Protein AF-A0A8T5HQ25-F1 (afdb_monomer_lite)

Secondary structure (DSSP, 8-state):
---TTTHHHH-GGGS-EEEEE----SHHHHHHHHHHHTSTTEEEEE-SS--EEEEE----TTB-TTS-BTTTTT--GGGTS--STT-TTT-SS-S-SEEESSHHHHHHHHHHTT--HHHHHHHHHHHHHHHHHHHHHHHHHHHHHHHH--------------------------------------

Radius of gyration: 34.61 Å; chains: 1; bounding box: 87×70×68 Å

Foldseek 3Di:
DQDVCCQQQPLQVQQKDKDWDDDQDFLVSLVVVQVQQVDPQWKWFAFPVGTIMIMHRHGHPQQDPRSHGVPVVPDDVVVVPDDPCPDCVNDPDHRGPQMGNHPVSVVVVCVVVVNDSVVRVVVVVVVVVVVVVVVVVVVVVVVVVVVPPDDDDDDDDDDDDDDDDDDDDDDDDDDDDDDDDDDDDD

pLDDT: mean 77.78, std 21.65, range [29.34, 98.31]

Sequence (186 aa):
MKQENECLTCGKCCNYVTVALDEPSDYDDWNQLFWYLHHEKVFVYIDHDGDWFVEFKTKCEQTMSDGRCAVYSERPEVCRDHEADDCENNNCESPYLELFANVDELKEYMQKKEIDLEKLKEKSYAQAEQEKKNEETESEIDQEEKEFEVEPEEELDEEQGEEQDEYEDCEPTICIQGLREETSKV

Structure (mmCIF, N/CA/C/O backbone):
data_AF-A0A8T5HQ25-F1
#
_entry.id   AF-A0A8T5HQ25-F1
#
loop_
_atom_site.group_PDB
_atom_site.id
_atom_site.type_symbol
_atom_site.label_atom_id
_atom_site.label_alt_id
_atom_site.label_comp_id
_atom_site.label_asym_id
_atom_site.label_entity_id
_atom_site.label_seq_id
_atom_site.pdbx_PDB_ins_code
_atom_site.Cartn_x
_atom_site.Cartn_y
_atom_site.Cartn_z
_atom_site.occupancy
_atom_site.B_iso_or_equiv
_atom_site.auth_seq_id
_atom_site.auth_comp_id
_atom_site.auth_asym_id
_atom_site.auth_atom_id
_atom_site.pdbx_PDB_model_num
ATOM 1 N N . MET A 1 1 ? 6.774 22.506 -20.135 1.00 36.97 1 MET A N 1
ATOM 2 C CA . MET A 1 1 ? 6.436 21.874 -21.431 1.00 36.97 1 MET A CA 1
ATOM 3 C C . MET A 1 1 ? 6.330 20.391 -21.136 1.00 36.97 1 MET A C 1
ATOM 5 O O . MET A 1 1 ? 7.248 19.906 -20.492 1.00 36.97 1 MET A O 1
ATOM 9 N N . LYS A 1 2 ? 5.231 19.710 -21.489 1.00 44.56 2 LYS A N 1
ATOM 10 C CA . LYS A 1 2 ? 5.112 18.265 -21.223 1.00 44.56 2 LYS A CA 1
ATOM 11 C C . LYS A 1 2 ? 6.163 17.519 -22.041 1.00 44.56 2 LYS A C 1
ATOM 13 O O . LYS A 1 2 ? 6.324 17.807 -23.226 1.00 44.56 2 LYS A O 1
ATOM 18 N N . GLN A 1 3 ? 6.899 16.615 -21.406 1.00 50.88 3 GLN A N 1
ATOM 19 C CA . GLN A 1 3 ? 8.041 15.947 -22.018 1.00 50.88 3 GLN A CA 1
ATOM 20 C C . GLN A 1 3 ? 7.664 14.494 -22.331 1.00 50.88 3 GLN A C 1
ATOM 22 O O . GLN A 1 3 ? 8.014 13.565 -21.613 1.00 50.88 3 GLN A O 1
ATOM 27 N N . GLU A 1 4 ? 6.929 14.320 -23.435 1.00 50.16 4 GLU A N 1
ATOM 28 C CA . GLU A 1 4 ? 6.213 13.096 -23.868 1.00 50.16 4 GLU A CA 1
ATOM 29 C C . GLU A 1 4 ? 7.075 11.821 -24.041 1.00 50.16 4 GLU A C 1
ATOM 31 O O . GLU A 1 4 ? 6.579 10.792 -24.485 1.00 50.16 4 GLU A O 1
ATOM 36 N N . ASN A 1 5 ? 8.372 11.867 -23.721 1.00 54.41 5 ASN A N 1
ATOM 37 C CA . ASN A 1 5 ? 9.336 10.792 -23.959 1.00 54.41 5 ASN A CA 1
ATOM 38 C C . ASN A 1 5 ? 10.156 10.385 -22.713 1.00 54.41 5 ASN A C 1
ATOM 40 O O . ASN A 1 5 ? 10.989 9.487 -22.817 1.00 54.41 5 ASN A O 1
ATOM 44 N N . GLU A 1 6 ? 9.954 10.998 -21.538 1.00 62.44 6 GLU A N 1
ATOM 45 C CA . GLU A 1 6 ? 10.786 10.715 -20.346 1.00 62.44 6 GLU A CA 1
ATOM 46 C C . GLU A 1 6 ? 10.553 9.329 -19.730 1.00 62.44 6 GLU A C 1
ATOM 48 O O . GLU A 1 6 ? 11.477 8.739 -19.161 1.00 62.44 6 GLU A O 1
ATOM 53 N N . CYS A 1 7 ? 9.358 8.753 -19.899 1.00 71.38 7 CYS A N 1
ATOM 54 C CA . CYS A 1 7 ? 9.028 7.410 -19.412 1.00 71.38 7 CYS A CA 1
ATOM 55 C C . CYS A 1 7 ? 9.987 6.335 -19.959 1.00 71.38 7 CYS A C 1
ATOM 57 O O . CYS A 1 7 ? 10.298 5.380 -19.251 1.00 71.38 7 CYS A O 1
ATOM 59 N N . LEU A 1 8 ? 10.517 6.524 -21.177 1.00 68.50 8 LEU A N 1
ATOM 60 C CA . LEU A 1 8 ? 11.467 5.610 -21.827 1.00 68.50 8 LEU A CA 1
ATOM 61 C C . LEU A 1 8 ? 12.866 5.596 -21.187 1.00 68.50 8 LEU A C 1
ATOM 63 O O . LEU A 1 8 ? 13.675 4.752 -21.552 1.00 68.50 8 LEU A O 1
ATOM 67 N N . THR A 1 9 ? 13.164 6.516 -20.270 1.00 71.38 9 THR A N 1
ATOM 68 C CA . THR A 1 9 ? 14.450 6.586 -19.548 1.00 71.38 9 THR A CA 1
ATOM 69 C C . THR A 1 9 ? 14.291 6.631 -18.028 1.00 71.38 9 THR A C 1
ATOM 71 O O . THR A 1 9 ? 15.280 6.558 -17.304 1.00 71.38 9 THR A O 1
ATOM 74 N N . CYS A 1 10 ? 13.058 6.776 -17.535 1.00 82.50 10 CYS A N 1
ATOM 75 C CA . CYS A 1 10 ? 12.746 6.910 -16.115 1.00 82.50 10 CYS A CA 1
ATOM 76 C C . CYS A 1 10 ? 12.627 5.544 -15.42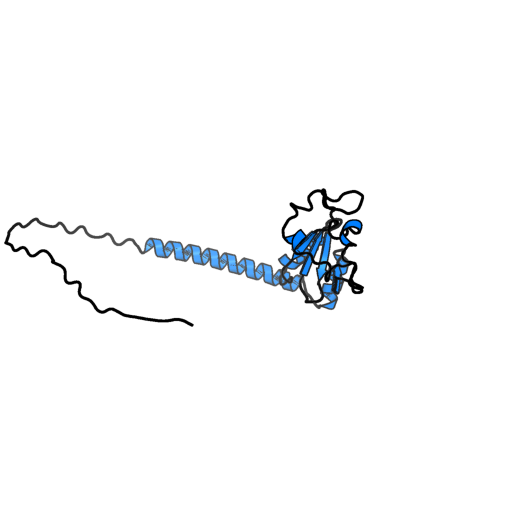0 1.00 82.50 10 CYS A C 1
ATOM 78 O O . CYS A 1 10 ? 13.310 5.290 -14.430 1.00 82.50 10 CYS A O 1
ATOM 80 N N . GLY A 1 11 ? 11.751 4.665 -15.921 1.00 83.06 11 GLY A N 1
ATOM 81 C CA . GLY A 1 11 ? 11.522 3.322 -15.375 1.00 83.06 11 GLY A CA 1
ATOM 82 C C . GLY A 1 11 ? 11.022 3.241 -13.921 1.00 83.06 11 GLY A C 1
ATOM 83 O O . GLY A 1 11 ? 10.870 2.130 -13.421 1.00 83.06 11 GLY A O 1
ATOM 84 N N . LYS A 1 12 ? 10.771 4.362 -13.221 1.00 85.25 12 LYS A N 1
ATOM 85 C CA . LYS A 1 12 ? 10.437 4.389 -11.780 1.00 85.25 12 LYS A CA 1
ATOM 86 C C . LYS A 1 12 ? 9.227 3.528 -11.415 1.00 85.25 12 LYS A C 1
ATOM 88 O O . LYS A 1 12 ? 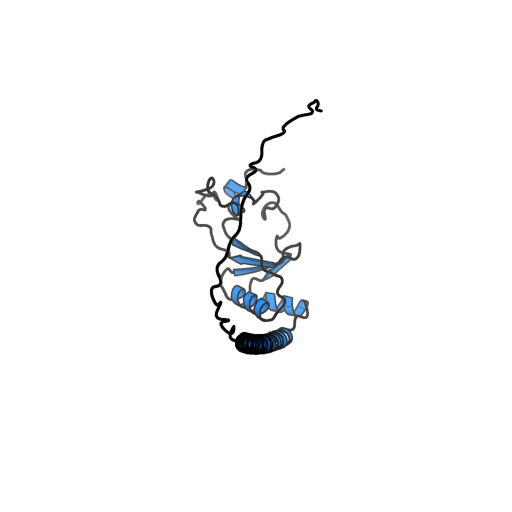9.379 2.647 -10.572 1.00 85.25 12 LYS A O 1
ATOM 93 N N . CYS A 1 13 ? 8.111 3.686 -12.130 1.00 86.94 13 CYS A N 1
ATOM 94 C CA . CYS A 1 13 ? 6.877 2.903 -11.969 1.00 86.94 13 CYS A CA 1
ATOM 95 C C . CYS A 1 13 ? 7.049 1.382 -12.168 1.00 86.94 13 CYS A C 1
ATOM 97 O O . CYS A 1 13 ? 6.155 0.611 -11.851 1.00 86.94 13 CYS A O 1
ATOM 99 N N . CYS A 1 14 ? 8.203 0.918 -12.662 1.00 90.19 14 CYS A N 1
ATOM 100 C CA . CYS A 1 14 ? 8.554 -0.502 -12.741 1.00 90.19 14 CYS A CA 1
ATOM 101 C C . CYS A 1 14 ? 9.356 -1.007 -11.515 1.00 90.19 14 CYS A C 1
ATOM 103 O O . CYS A 1 14 ? 9.920 -2.101 -11.571 1.00 90.19 14 CYS A O 1
ATOM 105 N N . ASN A 1 15 ? 9.462 -0.226 -10.429 1.00 91.62 15 ASN A N 1
ATOM 106 C CA . ASN A 1 15 ? 10.199 -0.579 -9.199 1.00 91.62 15 ASN A CA 1
ATOM 107 C C . ASN A 1 15 ? 9.312 -0.736 -7.953 1.00 91.62 15 ASN A C 1
ATOM 109 O O . ASN A 1 15 ? 9.835 -0.853 -6.840 1.00 91.62 15 ASN A O 1
ATOM 113 N N . TYR A 1 16 ? 7.995 -0.745 -8.134 1.00 93.75 16 TYR A N 1
ATOM 114 C CA . TYR A 1 16 ? 7.034 -1.090 -7.099 1.00 93.75 16 TYR A CA 1
ATOM 115 C C . TYR A 1 16 ? 5.773 -1.706 -7.708 1.00 93.75 16 TYR A C 1
ATOM 117 O O . TYR A 1 16 ? 5.554 -1.633 -8.916 1.00 93.75 16 TYR A O 1
ATOM 125 N N . VAL A 1 17 ? 4.949 -2.306 -6.854 1.00 95.25 17 VAL A N 1
ATOM 126 C CA . VAL A 1 17 ? 3.529 -2.556 -7.121 1.00 95.25 17 VAL A CA 1
ATOM 127 C C . VAL A 1 17 ? 2.728 -2.008 -5.946 1.00 95.25 17 VAL A C 1
ATOM 129 O O . VAL A 1 17 ? 3.175 -2.119 -4.804 1.00 95.25 17 VAL A O 1
ATOM 132 N N . THR A 1 18 ? 1.576 -1.406 -6.226 1.00 94.81 18 THR A N 1
ATOM 133 C CA . THR A 1 18 ? 0.632 -0.919 -5.212 1.00 94.81 18 THR A CA 1
ATOM 134 C C . THR A 1 18 ? -0.679 -1.689 -5.329 1.00 94.81 18 THR A C 1
ATOM 136 O O . THR A 1 18 ? -1.053 -2.111 -6.427 1.00 94.81 18 THR A O 1
ATOM 139 N N . VAL A 1 19 ? -1.345 -1.919 -4.202 1.00 95.88 19 VAL A N 1
ATOM 140 C CA . VAL A 1 19 ? -2.649 -2.585 -4.117 1.00 95.88 19 VAL A CA 1
ATOM 141 C C . VAL A 1 19 ? -3.532 -1.744 -3.206 1.00 95.88 19 VAL A C 1
ATOM 143 O O . VAL A 1 19 ? -3.117 -1.423 -2.093 1.00 95.88 19 VAL A O 1
ATOM 146 N N . ALA A 1 20 ? -4.722 -1.384 -3.688 1.00 96.69 20 ALA A N 1
ATOM 147 C CA . ALA A 1 20 ? -5.722 -0.688 -2.887 1.00 96.69 20 ALA A CA 1
ATOM 148 C C . ALA A 1 20 ? -6.180 -1.568 -1.715 1.00 96.69 20 ALA A C 1
ATOM 150 O O . ALA A 1 20 ? -6.324 -2.785 -1.860 1.00 96.69 20 ALA A O 1
ATOM 151 N N . LEU A 1 21 ? -6.396 -0.934 -0.571 1.00 97.38 21 LEU A N 1
ATOM 152 C CA . LEU A 1 21 ? -6.947 -1.510 0.645 1.00 97.38 21 LEU A CA 1
ATOM 153 C C . LEU A 1 21 ? -8.210 -0.734 1.023 1.00 97.38 21 LEU A C 1
ATOM 155 O O . LEU A 1 21 ? -8.302 0.466 0.770 1.00 97.38 21 LEU A O 1
ATOM 159 N N . ASP A 1 22 ? -9.150 -1.407 1.676 1.00 96.38 22 ASP A N 1
ATOM 160 C CA . ASP A 1 22 ? -10.253 -0.730 2.354 1.00 96.38 22 ASP A CA 1
ATOM 161 C C . ASP A 1 22 ? -9.727 0.073 3.567 1.00 96.38 22 ASP A C 1
ATOM 163 O O . ASP A 1 22 ? -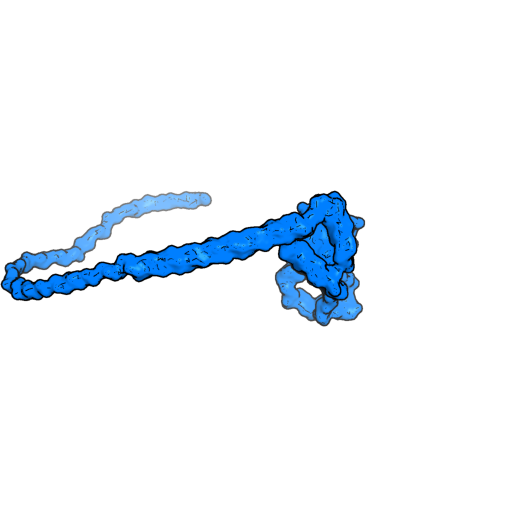8.674 -0.245 4.135 1.00 96.38 22 ASP A O 1
ATOM 167 N N . GLU A 1 23 ? -10.437 1.134 3.975 1.00 96.56 23 GLU A N 1
ATOM 168 C CA . GLU A 1 23 ? -10.070 1.903 5.174 1.00 96.56 23 GLU A CA 1
ATOM 169 C C . GLU A 1 23 ? -10.188 1.010 6.430 1.00 96.56 23 GLU A C 1
ATOM 171 O O . GLU A 1 23 ? -11.269 0.474 6.689 1.00 96.56 23 GLU A O 1
ATOM 176 N N . PRO A 1 24 ? -9.122 0.866 7.245 1.00 96.31 24 PRO A N 1
ATOM 177 C CA . PRO A 1 24 ? -9.091 -0.076 8.360 1.00 96.31 24 PRO A CA 1
ATOM 178 C C . PRO A 1 24 ? -10.080 0.305 9.470 1.00 96.31 24 PRO A C 1
ATOM 180 O O . PRO A 1 24 ? -9.905 1.286 10.205 1.00 96.31 24 PRO A O 1
ATOM 183 N N . SER A 1 25 ? -11.113 -0.517 9.623 1.00 93.94 25 SER A N 1
ATOM 184 C CA . SER A 1 25 ? -12.300 -0.247 10.430 1.00 93.94 25 SER A CA 1
ATOM 185 C C . SER A 1 25 ? -12.357 -1.068 11.723 1.00 93.94 25 SER A C 1
ATOM 187 O O . SER A 1 25 ? -12.831 -0.565 12.752 1.00 93.94 25 SER A O 1
ATOM 189 N N . ASP A 1 26 ? -11.835 -2.297 11.702 1.00 94.56 26 ASP A N 1
ATOM 190 C CA . ASP A 1 26 ? -11.879 -3.244 12.815 1.00 94.56 26 ASP A CA 1
ATOM 191 C C . ASP A 1 26 ? -10.494 -3.744 13.264 1.00 94.56 26 ASP A C 1
ATOM 193 O O . ASP A 1 26 ? -9.448 -3.323 12.777 1.00 94.56 26 ASP A O 1
ATOM 197 N N . TYR A 1 27 ? -10.467 -4.603 14.286 1.00 95.50 27 TYR A N 1
ATOM 198 C CA . TYR A 1 27 ? -9.212 -5.106 14.843 1.00 95.50 27 TYR A CA 1
ATOM 199 C C . TYR A 1 27 ? -8.361 -5.868 13.825 1.00 95.50 27 TYR A C 1
ATOM 201 O O . TYR A 1 27 ? -7.138 -5.717 13.837 1.00 95.50 27 TYR A O 1
ATOM 209 N N . ASP A 1 28 ? -8.973 -6.688 12.981 1.00 94.88 28 ASP A N 1
ATOM 210 C CA . ASP A 1 28 ? -8.257 -7.572 12.074 1.00 94.88 28 ASP A CA 1
ATOM 211 C C . ASP A 1 28 ? -7.680 -6.775 10.894 1.00 94.88 28 ASP A C 1
ATOM 213 O O . ASP A 1 28 ? -6.512 -6.991 10.558 1.00 94.88 28 ASP A O 1
ATOM 217 N N . ASP A 1 29 ? -8.387 -5.741 10.413 1.00 96.06 29 ASP A N 1
ATOM 218 C CA . ASP A 1 29 ? -7.854 -4.747 9.464 1.00 96.06 29 ASP A CA 1
ATOM 219 C C . ASP A 1 29 ? -6.539 -4.122 9.978 1.00 96.06 29 ASP A C 1
ATOM 221 O O . ASP A 1 29 ? -5.493 -4.150 9.318 1.00 96.06 29 ASP A O 1
ATOM 225 N N . TRP A 1 30 ? -6.548 -3.590 11.210 1.00 97.12 30 TRP A N 1
ATOM 226 C CA . TRP A 1 30 ? -5.360 -2.968 11.811 1.00 97.12 30 TRP A CA 1
ATOM 227 C C . TRP A 1 30 ? -4.219 -3.976 12.030 1.00 97.12 30 TRP A C 1
ATOM 229 O O . TRP A 1 30 ? -3.046 -3.622 11.870 1.00 97.12 30 TRP A O 1
ATOM 239 N N . ASN A 1 31 ? -4.524 -5.242 12.339 1.00 96.44 31 ASN A N 1
ATOM 240 C CA . ASN A 1 31 ? -3.502 -6.291 12.428 1.00 96.44 31 ASN A CA 1
ATOM 241 C C . ASN A 1 31 ? -2.935 -6.687 11.063 1.00 96.44 31 ASN A C 1
ATOM 243 O O . ASN A 1 31 ? -1.740 -6.980 10.979 1.00 96.44 31 ASN A O 1
ATOM 247 N N . GLN A 1 32 ? -3.734 -6.647 9.996 1.00 97.12 32 GLN A N 1
ATOM 248 C CA . GLN A 1 32 ? -3.255 -6.867 8.635 1.00 97.12 32 GLN A CA 1
ATOM 249 C C . GLN A 1 32 ? -2.241 -5.785 8.232 1.00 97.12 32 GLN A C 1
ATOM 251 O O . GLN A 1 32 ? -1.179 -6.112 7.695 1.00 97.12 32 GLN A O 1
ATOM 256 N N . LEU A 1 33 ? -2.489 -4.516 8.584 1.00 98.00 33 LEU A N 1
ATOM 257 C CA . LEU A 1 33 ? -1.521 -3.431 8.375 1.00 98.00 33 LEU A CA 1
ATOM 258 C C . LEU A 1 33 ? -0.222 -3.632 9.172 1.00 98.00 33 LEU A C 1
ATOM 260 O O . LEU A 1 33 ? 0.869 -3.462 8.620 1.00 98.00 33 LEU A O 1
ATOM 264 N N . PHE A 1 34 ? -0.300 -4.050 10.442 1.00 98.06 34 PHE A N 1
ATOM 265 C CA . PHE A 1 34 ? 0.904 -4.397 11.211 1.00 98.06 34 PHE A CA 1
ATOM 266 C C . PHE A 1 34 ? 1.668 -5.569 10.586 1.00 98.06 34 PHE A C 1
ATOM 268 O O . PHE A 1 34 ? 2.897 -5.536 10.522 1.00 98.06 34 PHE A O 1
ATOM 275 N N . TRP A 1 35 ? 0.959 -6.590 10.096 1.00 98.00 35 TRP A N 1
ATOM 276 C CA . TRP A 1 35 ? 1.564 -7.728 9.412 1.00 98.00 35 TRP A CA 1
ATOM 277 C C . TRP A 1 35 ? 2.294 -7.298 8.134 1.00 98.00 35 TRP A C 1
ATOM 279 O O . TRP A 1 35 ? 3.448 -7.690 7.954 1.00 98.00 35 TRP A O 1
ATOM 289 N N . TYR A 1 36 ? 1.703 -6.436 7.298 1.00 98.19 36 TYR A N 1
ATOM 290 C CA . TYR A 1 36 ? 2.392 -5.861 6.136 1.00 98.19 36 TYR A CA 1
ATOM 291 C C . TYR A 1 36 ? 3.678 -5.129 6.545 1.00 98.19 36 TYR A C 1
ATOM 293 O O . TYR A 1 36 ? 4.758 -5.476 6.065 1.00 98.19 36 TYR A O 1
ATOM 301 N N . LEU A 1 37 ? 3.591 -4.193 7.495 1.00 98.19 37 LEU A N 1
ATOM 302 C CA . LEU A 1 37 ? 4.710 -3.348 7.943 1.00 98.19 37 LEU A CA 1
ATOM 303 C C . LEU A 1 37 ? 5.799 -4.083 8.751 1.00 98.19 37 LEU A C 1
ATOM 305 O O . LEU A 1 37 ? 6.820 -3.487 9.098 1.00 98.19 37 LEU A O 1
ATOM 309 N N . HIS A 1 38 ? 5.617 -5.372 9.049 1.00 98.06 38 HIS A N 1
ATOM 310 C CA . HIS A 1 38 ? 6.675 -6.239 9.575 1.00 98.06 38 HIS A CA 1
ATOM 311 C C . HIS A 1 38 ? 7.602 -6.820 8.490 1.00 98.06 38 HIS A C 1
ATOM 313 O O . HIS A 1 38 ? 8.627 -7.415 8.832 1.00 98.06 38 HIS A O 1
ATOM 319 N N . HIS A 1 39 ? 7.283 -6.652 7.203 1.00 98.00 39 HIS A N 1
ATOM 320 C CA . HIS A 1 39 ? 8.080 -7.166 6.089 1.00 98.00 39 HIS A CA 1
ATOM 321 C C . HIS A 1 39 ? 8.992 -6.089 5.485 1.00 98.00 39 HIS A C 1
ATOM 323 O O . HIS A 1 39 ? 8.612 -4.931 5.323 1.00 98.00 39 HIS A O 1
ATOM 329 N N . GLU A 1 40 ? 10.211 -6.475 5.096 1.00 96.44 40 GLU A N 1
ATOM 330 C CA . GLU A 1 40 ? 11.119 -5.561 4.400 1.00 96.44 40 GLU A CA 1
ATOM 331 C C . GLU A 1 40 ? 10.523 -5.091 3.064 1.00 96.44 40 GLU A C 1
ATOM 333 O O . GLU A 1 40 ? 10.021 -5.898 2.282 1.00 96.44 40 GLU A O 1
ATOM 338 N N . LYS A 1 41 ? 10.681 -3.793 2.764 1.00 96.88 41 LYS A N 1
ATOM 339 C CA . LYS A 1 41 ? 10.242 -3.147 1.510 1.00 96.88 41 LYS A CA 1
ATOM 340 C C . LYS A 1 41 ? 8.725 -3.142 1.276 1.00 96.88 41 LYS A C 1
ATOM 342 O O . LYS A 1 41 ? 8.301 -2.924 0.138 1.00 96.88 41 LYS A O 1
ATOM 347 N N . VAL A 1 42 ? 7.943 -3.344 2.331 1.00 98.19 42 VAL A N 1
ATOM 348 C CA . VAL A 1 42 ? 6.496 -3.134 2.335 1.00 98.19 42 VAL A CA 1
ATOM 349 C C . VAL A 1 42 ? 6.200 -1.831 3.069 1.00 98.19 42 VAL A C 1
ATOM 351 O O . VAL A 1 42 ? 6.736 -1.586 4.147 1.00 98.19 42 VAL A O 1
ATOM 354 N N . PHE A 1 43 ? 5.374 -0.993 2.458 1.00 98.06 43 PHE A N 1
ATOM 355 C CA . PHE A 1 43 ? 4.955 0.308 2.965 1.00 98.06 43 PHE A CA 1
ATOM 356 C C . PHE A 1 43 ? 3.431 0.370 2.899 1.00 98.06 43 PHE A C 1
ATOM 358 O O . PHE A 1 43 ? 2.826 -0.262 2.035 1.00 98.06 43 PHE A O 1
ATOM 365 N N . VAL A 1 44 ? 2.805 1.135 3.784 1.00 98.31 44 VAL A N 1
ATOM 366 C CA . VAL A 1 44 ? 1.371 1.451 3.704 1.00 98.31 44 VAL A CA 1
ATOM 367 C C . VAL A 1 44 ? 1.258 2.958 3.543 1.00 98.31 44 VAL A C 1
ATOM 369 O O . VAL A 1 44 ? 1.996 3.690 4.201 1.00 98.31 44 VAL A O 1
ATOM 372 N N . TYR A 1 45 ? 0.384 3.440 2.668 1.00 97.88 45 TYR A N 1
ATOM 373 C CA . TYR A 1 45 ? 0.179 4.872 2.473 1.00 97.88 45 TYR A CA 1
ATOM 374 C C . TYR A 1 45 ? -1.296 5.222 2.317 1.00 97.88 45 TYR A C 1
ATOM 376 O O . TYR A 1 45 ? -2.124 4.368 2.004 1.00 97.88 45 TYR A O 1
ATOM 384 N N . ILE A 1 46 ? -1.584 6.500 2.545 1.00 97.69 46 ILE A N 1
ATOM 385 C CA . ILE A 1 46 ? -2.860 7.144 2.244 1.00 97.69 46 ILE A CA 1
ATOM 386 C C . ILE A 1 46 ? -2.574 8.187 1.165 1.00 97.69 46 ILE A C 1
ATOM 388 O O . ILE A 1 46 ? -1.586 8.925 1.279 1.00 97.69 46 ILE A O 1
ATOM 392 N N . ASP A 1 47 ? -3.382 8.230 0.111 1.00 94.75 47 ASP A N 1
ATOM 393 C CA . ASP A 1 47 ? -3.263 9.247 -0.937 1.00 94.75 47 ASP A CA 1
ATOM 394 C C . ASP A 1 47 ? -3.984 10.562 -0.570 1.00 94.75 47 ASP A C 1
ATOM 396 O O . ASP A 1 47 ? -4.372 10.784 0.580 1.00 94.75 47 ASP A O 1
ATOM 400 N N . HIS A 1 48 ? -4.107 11.483 -1.530 1.00 92.94 48 HIS A N 1
ATOM 401 C CA . HIS A 1 48 ? -4.740 12.791 -1.308 1.00 92.94 48 HIS A CA 1
ATOM 402 C C . HIS A 1 48 ? -6.272 12.765 -1.311 1.00 92.94 48 HIS A C 1
ATOM 404 O O . HIS A 1 48 ? -6.873 13.698 -0.774 1.00 92.94 48 HIS A O 1
ATOM 410 N N . ASP A 1 49 ? -6.893 11.729 -1.875 1.00 93.94 49 ASP A N 1
ATOM 411 C CA . ASP A 1 49 ? -8.346 11.535 -1.848 1.00 93.94 49 ASP A CA 1
ATOM 412 C C . ASP A 1 49 ? -8.793 10.792 -0.571 1.00 93.94 49 ASP A C 1
ATOM 414 O O . ASP A 1 49 ? -9.937 10.934 -0.131 1.00 93.94 49 ASP A O 1
ATOM 418 N N . GLY A 1 50 ? -7.853 10.117 0.103 1.00 95.25 50 GLY A N 1
ATOM 419 C CA . GLY A 1 50 ? 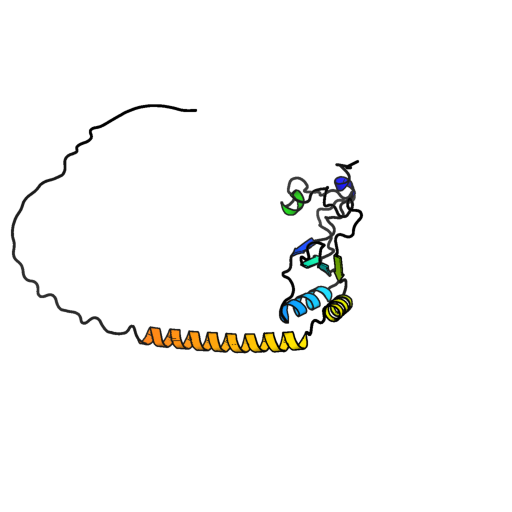-8.037 9.430 1.382 1.00 95.25 50 GLY A CA 1
ATOM 420 C C . GLY A 1 50 ? -8.016 7.906 1.272 1.00 95.25 50 GLY A C 1
ATOM 421 O O . GLY A 1 50 ? -8.222 7.232 2.284 1.00 95.25 50 GLY A O 1
ATOM 422 N N . ASP A 1 51 ? -7.749 7.375 0.079 1.00 96.69 51 ASP A N 1
ATOM 423 C CA . ASP A 1 51 ? -7.738 5.944 -0.193 1.00 96.69 51 ASP A CA 1
ATOM 424 C C . ASP A 1 51 ? -6.454 5.296 0.348 1.00 96.69 51 ASP A C 1
ATOM 426 O O . ASP A 1 51 ? -5.362 5.882 0.342 1.00 96.69 51 ASP A O 1
ATOM 430 N N . TRP A 1 52 ? -6.594 4.069 0.855 1.00 97.94 52 TRP A N 1
ATOM 431 C CA . TRP A 1 52 ? -5.512 3.316 1.486 1.00 97.94 52 TRP A CA 1
ATOM 432 C C . TRP A 1 52 ? -4.855 2.356 0.502 1.00 97.94 52 TRP A C 1
ATOM 434 O O . TRP A 1 52 ? -5.509 1.715 -0.319 1.00 97.94 52 TRP A O 1
ATOM 444 N N . PHE A 1 53 ? -3.540 2.202 0.624 1.00 97.94 53 PHE A N 1
ATOM 445 C CA . PHE A 1 53 ? -2.761 1.336 -0.251 1.00 97.94 53 PHE A CA 1
ATOM 446 C C . PHE A 1 53 ? -1.634 0.632 0.498 1.00 97.94 53 PHE A C 1
ATOM 448 O O . PHE A 1 53 ? -1.006 1.200 1.394 1.00 97.94 53 PHE A O 1
ATOM 455 N N . VAL A 1 54 ? -1.312 -0.587 0.062 1.00 98.12 54 VAL A N 1
ATOM 456 C CA . VAL A 1 54 ? -0.054 -1.265 0.396 1.00 98.12 54 VAL A CA 1
ATOM 457 C C . VAL A 1 54 ? 0.868 -1.286 -0.817 1.00 98.12 54 VAL A C 1
ATOM 459 O O . VAL A 1 54 ? 0.508 -1.737 -1.905 1.00 98.12 54 VAL A O 1
ATOM 462 N N . GLU A 1 55 ? 2.091 -0.813 -0.612 1.00 97.38 55 GLU A N 1
ATOM 463 C CA . GLU A 1 55 ? 3.124 -0.721 -1.627 1.00 97.38 55 GLU A CA 1
ATOM 464 C C . GLU A 1 55 ? 4.265 -1.704 -1.350 1.00 97.38 55 GLU A C 1
ATOM 466 O O . GLU A 1 55 ? 4.875 -1.713 -0.281 1.00 97.38 55 GLU A O 1
ATOM 471 N N . PHE A 1 56 ? 4.616 -2.492 -2.361 1.00 97.56 56 PHE A N 1
ATOM 472 C CA . PHE A 1 56 ? 5.748 -3.407 -2.333 1.00 97.56 56 PHE A CA 1
ATOM 473 C C . PHE A 1 56 ? 6.845 -2.857 -3.250 1.00 97.56 56 PHE A C 1
ATOM 475 O O . PHE A 1 56 ? 6.708 -2.903 -4.476 1.00 97.56 56 PHE A O 1
ATOM 482 N N . LYS A 1 57 ? 7.964 -2.365 -2.697 1.00 96.19 57 LYS A N 1
ATOM 483 C CA . LYS A 1 57 ? 9.115 -1.881 -3.491 1.00 96.19 57 LYS A CA 1
ATOM 484 C C . LYS A 1 57 ? 9.897 -3.056 -4.096 1.00 96.19 57 LYS A C 1
ATOM 486 O O . LYS A 1 57 ? 10.956 -3.461 -3.601 1.00 96.19 57 LYS A O 1
ATOM 491 N N . THR A 1 58 ? 9.363 -3.610 -5.182 1.00 95.62 58 THR A N 1
ATOM 492 C CA . THR A 1 58 ? 9.935 -4.719 -5.953 1.00 95.62 58 THR A CA 1
ATOM 493 C C . THR A 1 58 ? 10.154 -4.341 -7.418 1.00 95.62 58 THR A C 1
ATOM 495 O O . THR A 1 58 ? 9.324 -3.685 -8.043 1.00 95.62 58 THR A O 1
ATOM 498 N N . LYS A 1 59 ? 11.292 -4.750 -7.989 1.00 94.50 59 LYS A N 1
ATOM 499 C CA . LYS A 1 59 ? 11.648 -4.427 -9.376 1.00 94.50 59 LYS A CA 1
ATOM 500 C C . LYS A 1 59 ? 11.002 -5.413 -10.349 1.00 94.50 59 LYS A C 1
ATOM 502 O O . LYS A 1 59 ? 11.264 -6.609 -10.274 1.00 94.50 59 LYS A O 1
ATOM 507 N N . CYS A 1 60 ? 10.267 -4.896 -11.331 1.00 94.75 60 CYS A N 1
ATOM 508 C CA . CYS A 1 60 ? 9.746 -5.676 -12.446 1.00 94.75 60 CYS A CA 1
ATOM 509 C C . CYS A 1 60 ? 10.891 -6.292 -13.270 1.00 94.75 60 CYS A C 1
ATOM 511 O O . CYS A 1 60 ? 11.774 -5.585 -13.771 1.00 94.75 60 CYS A O 1
ATOM 513 N N . GLU A 1 61 ? 10.843 -7.613 -13.456 1.00 95.06 61 GLU A N 1
ATOM 514 C CA . GLU A 1 61 ? 11.855 -8.403 -14.173 1.00 95.06 61 GLU A CA 1
ATOM 515 C C . GLU A 1 61 ? 12.044 -7.970 -15.636 1.00 95.06 61 GLU A C 1
ATOM 517 O O . GLU A 1 61 ? 13.134 -8.097 -16.189 1.00 95.06 61 GLU A O 1
ATOM 522 N N . GLN A 1 62 ? 11.006 -7.389 -16.245 1.00 94.31 62 GLN A N 1
ATOM 523 C CA . GLN A 1 62 ? 11.010 -6.917 -17.633 1.00 94.31 62 GLN A CA 1
ATOM 524 C C . GLN A 1 62 ? 11.691 -5.546 -17.816 1.00 94.31 62 GLN A C 1
ATOM 526 O O . GLN A 1 62 ? 11.743 -5.025 -18.931 1.00 94.31 62 GLN A O 1
ATOM 531 N N . THR A 1 63 ? 12.214 -4.939 -16.746 1.00 91.94 63 THR A N 1
ATOM 532 C CA . THR A 1 63 ? 12.858 -3.616 -16.796 1.00 91.94 63 THR A CA 1
ATOM 533 C C . THR A 1 63 ? 14.311 -3.719 -17.264 1.00 91.94 63 THR A C 1
ATOM 535 O O . THR A 1 63 ? 15.196 -4.156 -16.515 1.00 91.94 63 THR A O 1
ATOM 538 N N . MET A 1 64 ? 14.571 -3.251 -18.486 1.00 89.88 64 MET A N 1
ATOM 539 C CA . MET A 1 64 ? 15.903 -3.195 -19.092 1.00 89.88 64 MET A CA 1
ATOM 540 C C . MET A 1 64 ? 16.827 -2.196 -18.373 1.00 89.88 64 MET A C 1
ATOM 542 O O . MET A 1 64 ? 16.395 -1.351 -17.589 1.00 89.88 64 MET A O 1
ATOM 546 N N . SER A 1 65 ? 18.134 -2.287 -18.634 1.00 87.56 65 SER A N 1
ATOM 547 C CA . SER A 1 65 ? 19.159 -1.451 -17.983 1.00 87.56 65 SER A CA 1
ATOM 548 C C . SER A 1 65 ? 19.068 0.045 -18.309 1.00 87.56 65 SER A C 1
ATOM 550 O O . SER A 1 65 ? 19.728 0.843 -17.654 1.00 87.56 65 SER A O 1
ATOM 552 N N . ASP A 1 66 ? 18.292 0.416 -19.326 1.00 85.19 66 ASP A N 1
ATOM 553 C CA . ASP A 1 66 ? 18.027 1.792 -19.754 1.00 85.19 66 ASP A CA 1
ATOM 554 C C . ASP A 1 66 ? 16.653 2.321 -19.291 1.00 85.19 66 ASP A C 1
ATOM 556 O O . ASP A 1 66 ? 16.247 3.404 -19.700 1.00 85.19 66 ASP A O 1
ATOM 560 N N . GLY A 1 67 ? 15.942 1.572 -18.438 1.00 83.25 67 GLY A N 1
ATOM 561 C CA . GLY A 1 67 ? 14.637 1.954 -17.888 1.00 83.25 67 GLY A CA 1
ATOM 562 C C . GLY A 1 67 ? 13.432 1.582 -18.758 1.00 83.25 67 GLY A C 1
ATOM 563 O O . GLY A 1 67 ? 12.298 1.781 -18.326 1.00 83.25 67 GLY A O 1
ATOM 564 N N . ARG A 1 68 ? 13.636 1.011 -19.953 1.00 87.62 68 ARG A N 1
ATOM 565 C CA . ARG A 1 68 ? 12.542 0.577 -20.839 1.00 87.62 68 ARG A CA 1
ATOM 566 C C . ARG A 1 68 ? 12.007 -0.807 -20.461 1.00 87.62 68 ARG A C 1
ATOM 568 O O . ARG A 1 68 ? 12.746 -1.670 -19.991 1.00 87.62 68 ARG A O 1
ATOM 575 N N . CYS A 1 69 ? 10.730 -1.054 -20.749 1.00 90.12 69 CYS A N 1
ATOM 576 C CA . CYS A 1 69 ? 10.129 -2.384 -20.635 1.00 90.12 69 CYS A CA 1
ATOM 577 C C . CYS A 1 69 ? 10.491 -3.257 -21.850 1.00 90.12 69 CYS A C 1
ATOM 579 O O . CYS A 1 69 ? 10.286 -2.843 -22.993 1.00 90.12 69 CYS A O 1
ATOM 581 N N . ALA A 1 70 ? 10.999 -4.467 -21.609 1.00 92.31 70 ALA A N 1
ATOM 582 C CA . ALA A 1 70 ? 11.345 -5.443 -22.644 1.00 92.31 70 ALA A CA 1
ATOM 583 C C . ALA A 1 70 ? 10.117 -5.954 -23.424 1.00 92.31 70 ALA A C 1
ATOM 585 O O . ALA A 1 70 ? 10.221 -6.240 -24.614 1.00 92.31 70 ALA A O 1
ATOM 586 N N . VAL A 1 71 ? 8.950 -6.006 -22.772 1.00 92.81 71 VAL A N 1
ATOM 587 C CA . VAL A 1 71 ? 7.672 -6.497 -23.322 1.00 92.81 71 VAL A CA 1
ATOM 588 C C . VAL A 1 71 ? 6.655 -5.365 -23.526 1.00 92.81 71 VAL A C 1
ATOM 590 O O . VAL A 1 71 ? 5.460 -5.531 -23.307 1.00 92.81 71 VAL A O 1
ATOM 593 N N . TYR A 1 72 ? 7.107 -4.174 -23.937 1.00 89.94 72 TYR A N 1
ATOM 594 C CA . TYR A 1 72 ? 6.268 -2.962 -24.001 1.00 89.94 72 TYR A CA 1
ATOM 595 C C . TYR A 1 72 ? 4.955 -3.119 -24.802 1.00 89.94 72 TYR A C 1
ATOM 597 O O . TYR A 1 72 ? 3.938 -2.527 -24.443 1.00 89.94 72 TYR A O 1
ATOM 605 N N . SER A 1 73 ? 4.944 -3.930 -25.866 1.00 91.06 73 SER A N 1
ATOM 606 C CA . SER A 1 73 ? 3.736 -4.239 -26.652 1.00 91.06 73 SER A CA 1
ATOM 607 C C . SER A 1 73 ? 2.747 -5.162 -25.932 1.00 91.06 73 SER A C 1
ATOM 609 O O . SER A 1 73 ? 1.543 -5.074 -26.172 1.00 91.06 73 SER A O 1
ATOM 611 N N . GLU A 1 74 ? 3.240 -6.012 -25.033 1.00 93.62 74 GLU A N 1
ATOM 612 C CA . GLU A 1 74 ? 2.507 -7.065 -24.313 1.00 93.62 74 GLU A CA 1
ATOM 613 C C . GLU A 1 74 ? 2.271 -6.700 -22.835 1.00 93.62 74 GLU A C 1
ATOM 615 O O . GLU A 1 74 ? 1.804 -7.527 -22.056 1.00 93.62 74 GLU A O 1
ATOM 620 N N . ARG A 1 75 ? 2.579 -5.454 -22.439 1.00 92.50 75 ARG A N 1
ATOM 621 C CA . ARG A 1 75 ? 2.391 -4.956 -21.069 1.00 92.50 75 ARG A CA 1
ATOM 622 C C . ARG A 1 75 ? 0.932 -5.139 -20.593 1.00 92.50 75 ARG A C 1
ATOM 624 O O . ARG A 1 75 ? 0.027 -4.947 -21.410 1.00 92.50 75 ARG A O 1
ATOM 631 N N . PRO A 1 76 ? 0.690 -5.477 -19.311 1.00 92.94 76 PRO A N 1
ATOM 632 C CA . PRO A 1 76 ? -0.659 -5.537 -18.740 1.00 92.94 76 PRO A CA 1
ATOM 633 C C . PRO A 1 76 ? -1.403 -4.202 -18.859 1.00 92.94 76 PRO A C 1
ATOM 635 O O . PRO A 1 76 ? -0.758 -3.155 -18.920 1.00 92.94 76 PRO A O 1
ATOM 638 N N . GLU A 1 77 ? -2.738 -4.228 -18.821 1.00 92.88 77 GLU A N 1
ATOM 639 C CA . GLU A 1 77 ? -3.570 -3.019 -18.963 1.00 92.88 77 GLU A CA 1
ATOM 640 C C . GLU A 1 77 ? -3.269 -1.963 -17.888 1.00 92.88 77 GLU A C 1
ATOM 642 O O . GLU A 1 77 ? -3.035 -0.817 -18.240 1.00 92.88 77 GLU A O 1
ATOM 647 N N . VAL A 1 78 ? -3.039 -2.349 -16.624 1.00 90.06 78 VAL A N 1
ATOM 648 C CA . VAL A 1 78 ? -2.574 -1.418 -15.567 1.00 90.06 78 VAL A CA 1
ATOM 649 C C . VAL A 1 78 ? -1.275 -0.669 -15.931 1.00 90.06 78 VAL A C 1
ATOM 651 O O . VAL A 1 78 ? -1.055 0.464 -15.519 1.00 90.06 78 VAL A O 1
ATOM 654 N N . CYS A 1 79 ? -0.412 -1.261 -16.765 1.00 89.44 79 CYS A N 1
ATOM 655 C CA . CYS A 1 79 ? 0.789 -0.605 -17.287 1.00 89.44 79 CYS A CA 1
ATOM 656 C C . CYS A 1 79 ? 0.542 0.184 -18.586 1.00 89.44 79 CYS A C 1
ATOM 658 O O . CYS A 1 79 ? 1.461 0.867 -19.047 1.00 89.44 79 CYS A O 1
ATOM 660 N N . ARG A 1 80 ? -0.627 0.047 -19.226 1.00 88.94 80 ARG A N 1
ATOM 661 C CA . ARG A 1 80 ? -1.103 0.868 -20.357 1.00 88.94 80 ARG A CA 1
ATOM 662 C C . ARG A 1 80 ? -1.832 2.112 -19.873 1.00 88.94 80 ARG A C 1
ATOM 664 O O . ARG A 1 80 ? -1.553 3.176 -20.415 1.00 88.94 80 ARG A O 1
ATOM 671 N N . ASP A 1 81 ? -2.669 1.943 -18.855 1.00 88.38 81 ASP A N 1
ATOM 672 C CA . ASP A 1 81 ? -3.531 2.963 -18.254 1.00 88.38 81 ASP A CA 1
ATOM 673 C C . ASP A 1 81 ? -2.746 3.974 -17.400 1.00 88.38 81 ASP A C 1
ATOM 675 O O . ASP A 1 81 ? -3.246 5.047 -17.084 1.00 88.38 81 ASP A O 1
ATOM 679 N N . HIS A 1 82 ? -1.488 3.671 -17.058 1.00 82.31 82 HIS A N 1
ATOM 680 C CA . HIS A 1 82 ? -0.592 4.615 -16.390 1.00 82.31 82 HIS A CA 1
ATOM 681 C C . HIS A 1 82 ? -0.201 5.778 -17.323 1.00 82.31 82 HIS A C 1
ATOM 683 O O . HIS A 1 82 ? 0.679 5.648 -18.185 1.00 82.31 82 HIS A O 1
ATOM 689 N N . GLU A 1 83 ? -0.859 6.923 -17.137 1.00 74.44 83 GLU A N 1
ATOM 690 C CA . GLU A 1 83 ? -0.632 8.145 -17.905 1.00 74.44 83 GLU A CA 1
ATOM 691 C C . GLU A 1 83 ? 0.565 8.966 -17.395 1.00 74.44 83 GLU A C 1
ATOM 693 O O . GLU A 1 83 ? 0.913 8.972 -16.217 1.00 74.44 83 GLU A O 1
ATOM 698 N N . ALA A 1 84 ? 1.199 9.724 -18.295 1.00 73.19 84 ALA A N 1
ATOM 699 C CA . ALA A 1 84 ? 2.333 10.579 -17.938 1.00 73.19 84 ALA A CA 1
ATOM 700 C C . ALA A 1 84 ? 1.934 11.818 -17.112 1.00 73.19 84 ALA A C 1
ATOM 702 O O . ALA A 1 84 ? 2.797 12.417 -16.469 1.00 73.19 84 ALA A O 1
ATOM 703 N N . ASP A 1 85 ? 0.664 12.225 -17.144 1.00 70.62 85 ASP A N 1
ATOM 704 C CA . ASP A 1 85 ? 0.174 13.406 -16.424 1.00 70.62 85 ASP A CA 1
ATOM 705 C C . ASP A 1 85 ? 0.113 13.184 -14.907 1.00 70.62 85 ASP A C 1
ATOM 707 O O . ASP A 1 85 ? 0.423 14.106 -14.158 1.00 70.62 85 ASP A O 1
ATOM 711 N N . ASP A 1 86 ? -0.182 11.954 -14.480 1.00 70.44 86 ASP A N 1
ATOM 712 C CA . ASP A 1 86 ? -0.244 11.523 -13.075 1.00 70.44 86 ASP A CA 1
ATOM 713 C C . ASP A 1 86 ? 1.064 10.849 -12.603 1.00 70.44 86 ASP A C 1
ATOM 715 O O . ASP A 1 86 ? 1.133 10.083 -11.645 1.00 70.44 86 ASP A O 1
ATOM 719 N N . CYS A 1 87 ? 2.166 11.095 -13.315 1.00 78.94 87 CYS A N 1
ATOM 720 C CA . CYS A 1 87 ? 3.446 10.498 -12.963 1.00 78.94 87 CYS A CA 1
ATOM 721 C C . CYS A 1 87 ? 4.067 11.194 -11.739 1.00 78.94 87 CYS A C 1
ATOM 723 O O . CYS A 1 87 ? 4.322 12.400 -11.763 1.00 78.94 87 CYS A O 1
ATOM 725 N N . GLU A 1 88 ? 4.476 10.401 -10.743 1.00 74.50 88 GLU A N 1
ATOM 726 C CA . GLU A 1 88 ? 5.282 10.775 -9.559 1.00 74.50 88 GLU A CA 1
ATOM 727 C C . GLU A 1 88 ? 6.555 11.605 -9.853 1.00 74.50 88 GLU A C 1
ATOM 729 O O . GLU A 1 88 ? 7.189 12.140 -8.947 1.00 74.50 88 GLU A O 1
ATOM 734 N N . ASN A 1 89 ? 6.997 11.650 -11.114 1.00 74.75 89 ASN A N 1
ATOM 735 C CA . ASN A 1 89 ? 8.157 12.418 -11.565 1.00 74.75 89 ASN A CA 1
ATOM 736 C C . ASN A 1 89 ? 7.785 13.780 -12.179 1.00 74.75 89 ASN A C 1
ATOM 738 O O . ASN A 1 89 ? 8.651 14.643 -12.307 1.00 74.75 89 ASN A O 1
ATOM 742 N N . ASN A 1 90 ? 6.526 13.944 -12.589 1.00 72.56 90 ASN A N 1
ATOM 743 C CA . ASN A 1 90 ? 5.990 15.141 -13.236 1.00 72.56 90 ASN A CA 1
ATOM 744 C C . ASN A 1 90 ? 5.181 16.004 -12.260 1.00 72.56 90 ASN A C 1
ATOM 746 O O . ASN A 1 90 ? 5.108 17.220 -12.451 1.00 72.56 90 ASN A O 1
ATOM 750 N N . ASN A 1 91 ? 4.618 15.398 -11.211 1.00 68.94 91 ASN A N 1
ATOM 751 C CA . ASN A 1 91 ? 4.054 16.130 -10.086 1.00 68.94 91 ASN A CA 1
ATOM 752 C C . ASN A 1 91 ? 5.174 16.685 -9.175 1.00 68.94 91 ASN A C 1
ATOM 754 O O . ASN A 1 91 ? 6.209 16.052 -8.967 1.00 68.94 91 ASN A O 1
ATOM 758 N N . CYS A 1 92 ? 4.970 17.893 -8.647 1.00 67.94 92 CYS A N 1
ATOM 759 C CA . CYS A 1 92 ? 5.857 18.519 -7.661 1.00 67.94 92 CYS A CA 1
ATOM 760 C C . CYS A 1 92 ? 5.533 18.088 -6.221 1.00 67.94 92 CYS A C 1
ATOM 762 O O . CYS A 1 92 ? 6.324 18.350 -5.314 1.00 67.94 92 CYS A O 1
ATOM 764 N N . GLU A 1 93 ? 4.357 17.498 -6.011 1.00 78.25 93 GLU A N 1
ATOM 765 C CA . GLU A 1 93 ? 3.853 17.041 -4.721 1.00 78.25 93 GLU A CA 1
ATOM 766 C C . GLU A 1 93 ? 4.122 15.543 -4.512 1.00 78.25 93 GLU A C 1
ATOM 768 O O . GLU A 1 93 ? 4.279 14.779 -5.465 1.00 78.25 93 GLU A O 1
ATOM 773 N N . SER A 1 94 ? 4.216 15.127 -3.246 1.00 84.62 94 SER A N 1
ATOM 774 C CA . SER A 1 94 ? 4.300 13.711 -2.870 1.00 84.62 94 SER A CA 1
ATOM 775 C C . SER A 1 94 ? 3.019 12.987 -3.300 1.00 84.62 94 SER A C 1
ATOM 777 O O . SER A 1 94 ? 1.947 13.533 -3.048 1.00 84.62 94 SER A O 1
ATOM 779 N N . PRO A 1 95 ? 3.077 11.765 -3.865 1.00 84.88 95 PRO A N 1
ATOM 780 C CA . PRO A 1 95 ? 1.871 10.966 -4.102 1.00 84.88 95 PRO A CA 1
ATOM 781 C C . PRO A 1 95 ? 1.210 10.507 -2.789 1.00 84.88 95 PRO A C 1
ATOM 783 O O . PRO A 1 95 ? 0.033 10.172 -2.775 1.00 84.88 95 PRO A O 1
ATOM 786 N N . TYR A 1 96 ? 1.959 10.510 -1.682 1.00 92.44 96 TYR A N 1
ATOM 787 C CA . TYR A 1 96 ? 1.483 10.127 -0.355 1.00 92.44 96 TYR A CA 1
ATOM 788 C C . TYR A 1 96 ? 1.093 11.367 0.458 1.00 92.44 96 TYR A C 1
ATOM 790 O O . TYR A 1 96 ? 1.916 12.284 0.589 1.00 92.44 96 TYR A O 1
ATOM 798 N N . LEU A 1 97 ? -0.105 11.349 1.047 1.00 95.00 97 LEU A N 1
ATOM 799 C CA . LEU A 1 97 ? -0.558 12.280 2.086 1.00 95.00 97 LEU A CA 1
ATOM 800 C C . LEU A 1 97 ? 0.005 11.878 3.458 1.00 95.00 97 LEU A C 1
ATOM 802 O O . LEU A 1 97 ? 0.532 12.714 4.189 1.00 95.00 97 LEU A O 1
ATOM 806 N N . GLU A 1 98 ? -0.063 10.584 3.775 1.00 96.81 98 GLU A N 1
ATOM 807 C CA . GLU A 1 98 ? 0.602 9.943 4.915 1.00 96.81 98 GLU A CA 1
ATOM 808 C C . GLU A 1 98 ? 1.305 8.674 4.391 1.00 96.81 98 GLU A C 1
ATOM 810 O O . GLU A 1 98 ? 0.763 7.967 3.541 1.00 96.81 98 GLU A O 1
ATOM 815 N N . LEU A 1 99 ? 2.516 8.383 4.873 1.00 97.25 99 LEU A N 1
ATOM 816 C CA . LEU A 1 99 ? 3.308 7.209 4.484 1.00 97.25 99 LEU A CA 1
ATOM 817 C C . LEU A 1 99 ? 3.843 6.528 5.743 1.00 97.25 99 LEU A C 1
ATOM 819 O O . LEU A 1 99 ? 4.475 7.179 6.573 1.00 97.25 99 LEU A O 1
ATOM 823 N N . PHE A 1 100 ? 3.637 5.219 5.840 1.00 98.00 100 PHE A N 1
ATOM 824 C CA . PHE A 1 100 ? 4.092 4.369 6.931 1.00 98.00 100 PHE A CA 1
ATOM 825 C C . PHE A 1 100 ? 5.128 3.379 6.389 1.00 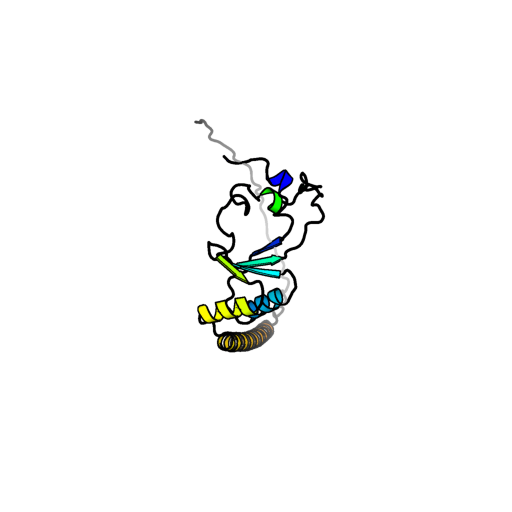98.00 100 PHE A C 1
ATOM 827 O O . PHE A 1 100 ? 4.809 2.453 5.640 1.00 98.00 100 PHE A O 1
ATOM 834 N N . ALA A 1 101 ? 6.389 3.580 6.761 1.00 97.06 101 ALA A N 1
ATOM 835 C CA . ALA A 1 101 ? 7.513 2.699 6.450 1.00 97.06 101 ALA A CA 1
ATOM 836 C C . ALA A 1 101 ? 7.768 1.645 7.538 1.00 97.06 101 ALA A C 1
ATOM 838 O O . ALA A 1 101 ? 8.618 0.771 7.368 1.00 97.06 101 ALA A O 1
ATOM 839 N N . ASN A 1 102 ? 7.085 1.748 8.679 1.00 97.81 102 ASN A N 1
ATOM 840 C CA . ASN A 1 102 ? 7.167 0.800 9.782 1.00 97.81 102 ASN A CA 1
ATOM 841 C C . ASN A 1 102 ? 5.938 0.898 10.699 1.00 97.81 102 ASN A C 1
ATOM 843 O O . ASN A 1 102 ? 5.155 1.846 10.658 1.00 97.81 102 ASN A O 1
ATOM 847 N N . VAL A 1 103 ? 5.805 -0.104 11.566 1.00 97.88 103 VAL A N 1
ATOM 848 C CA . VAL A 1 103 ? 4.712 -0.238 12.535 1.00 97.88 103 VAL A CA 1
ATOM 849 C C . VAL A 1 103 ? 4.641 0.923 13.540 1.00 97.88 103 VAL A C 1
ATOM 851 O O . VAL A 1 103 ? 3.558 1.210 14.048 1.00 97.88 103 VAL A O 1
ATOM 854 N N . ASP A 1 104 ? 5.751 1.591 13.859 1.00 97.75 104 ASP A N 1
ATOM 855 C CA . ASP A 1 104 ? 5.746 2.653 14.869 1.00 97.75 104 ASP A CA 1
ATOM 856 C C . ASP A 1 104 ? 5.196 3.973 14.299 1.00 97.75 104 ASP A C 1
ATOM 858 O O . ASP A 1 104 ? 4.373 4.606 14.956 1.00 97.75 104 ASP A O 1
ATOM 862 N N . GLU A 1 105 ? 5.497 4.304 13.039 1.00 98.12 105 GLU A N 1
ATOM 863 C CA . GLU A 1 105 ? 4.843 5.400 12.297 1.00 98.12 105 GLU A CA 1
ATOM 864 C C . GLU A 1 105 ? 3.319 5.197 12.194 1.00 98.12 105 GLU A C 1
ATOM 866 O O . GLU A 1 105 ? 2.546 6.126 12.447 1.00 98.12 105 GLU A O 1
ATOM 871 N N . LEU A 1 106 ? 2.858 3.967 11.923 1.00 97.75 106 LEU A N 1
ATOM 872 C CA . LEU A 1 106 ? 1.421 3.657 11.913 1.00 97.75 106 LEU A CA 1
ATOM 873 C C . LEU A 1 106 ? 0.784 3.846 13.304 1.00 97.75 106 LEU A C 1
ATOM 875 O O . LEU A 1 106 ? -0.314 4.390 13.417 1.00 97.75 106 LEU A O 1
ATOM 879 N N . LYS A 1 107 ? 1.473 3.461 14.388 1.00 97.00 107 LYS A N 1
ATOM 880 C CA . LYS A 1 107 ? 0.988 3.694 15.762 1.00 97.00 107 LYS A CA 1
ATOM 881 C C . LYS A 1 107 ? 0.944 5.176 16.133 1.00 97.00 107 LYS A C 1
ATOM 883 O O . LYS A 1 107 ? 0.069 5.563 16.908 1.00 97.00 107 LYS A O 1
ATOM 888 N N . GLU A 1 108 ? 1.865 5.999 15.634 1.00 97.62 108 GLU A N 1
ATOM 889 C CA . GLU A 1 108 ? 1.811 7.456 15.818 1.00 97.62 108 GLU A CA 1
ATOM 890 C C . GLU A 1 108 ? 0.578 8.049 15.117 1.00 97.62 108 GLU A C 1
ATOM 892 O O . GLU A 1 108 ? -0.140 8.858 15.714 1.00 97.62 108 GLU A O 1
ATOM 897 N N . TYR A 1 109 ? 0.254 7.579 13.907 1.00 96.88 109 TYR A N 1
ATOM 898 C CA . TYR A 1 109 ? -0.985 7.938 13.210 1.00 96.88 109 TYR A CA 1
ATOM 899 C C . TYR A 1 109 ? -2.241 7.504 13.983 1.00 96.88 109 TYR A C 1
ATOM 901 O O . TYR A 1 109 ? -3.141 8.319 14.195 1.00 96.88 109 TYR A O 1
ATOM 909 N N . MET A 1 110 ? -2.285 6.266 14.487 1.00 96.25 110 MET A N 1
ATOM 910 C CA . MET A 1 110 ? -3.396 5.777 15.319 1.00 96.25 110 MET A CA 1
ATOM 911 C C . MET A 1 110 ? -3.602 6.634 16.574 1.00 96.25 110 MET A C 1
ATOM 913 O O . MET A 1 110 ? -4.733 6.992 16.892 1.00 96.25 110 MET A O 1
ATOM 917 N N . GLN A 1 111 ? -2.520 7.027 17.256 1.00 96.25 111 GLN A N 1
ATOM 918 C CA . GLN A 1 111 ? -2.585 7.922 18.418 1.00 96.25 111 GLN A CA 1
ATOM 919 C C . GLN A 1 111 ? -3.115 9.313 18.041 1.00 96.25 111 GLN A C 1
ATOM 921 O O . GLN A 1 111 ? -3.998 9.836 18.718 1.00 96.25 111 GLN A O 1
ATOM 926 N N . LYS A 1 112 ? -2.629 9.893 16.935 1.00 97.00 112 LYS A N 1
ATOM 927 C CA . LYS A 1 112 ? -3.089 11.178 16.370 1.00 97.00 112 LYS A CA 1
ATOM 928 C C . LYS A 1 112 ? -4.575 11.157 15.979 1.00 97.00 112 LYS A C 1
ATOM 930 O O . LYS A 1 112 ? -5.220 12.203 16.013 1.00 97.00 112 LYS A O 1
ATOM 935 N N . LYS A 1 113 ? -5.106 9.988 15.607 1.00 95.44 113 LYS A N 1
ATOM 936 C CA . LYS A 1 113 ? -6.510 9.747 15.229 1.00 95.44 113 LYS A CA 1
ATOM 937 C C . LYS A 1 113 ? -7.379 9.198 16.377 1.00 95.44 113 LYS A C 1
ATOM 939 O O . LYS A 1 113 ? -8.538 8.878 16.142 1.00 95.44 113 LYS A O 1
ATOM 944 N N . GLU A 1 114 ? -6.842 9.101 17.597 1.00 95.38 114 GLU A N 1
ATOM 945 C CA . GLU A 1 114 ? -7.518 8.568 18.797 1.00 95.38 114 GLU A CA 1
ATOM 946 C C . GLU A 1 114 ? -8.070 7.129 18.636 1.00 95.38 114 GLU A C 1
ATOM 948 O O . GLU A 1 114 ? -9.076 6.748 19.241 1.00 95.38 114 GLU A O 1
ATOM 953 N N . ILE A 1 115 ? -7.387 6.305 17.834 1.00 94.50 115 ILE A N 1
ATOM 954 C CA . ILE A 1 115 ? -7.780 4.924 17.521 1.00 94.50 115 ILE A CA 1
ATOM 955 C C . ILE A 1 115 ? -7.360 3.987 18.658 1.00 94.50 115 ILE A C 1
ATOM 957 O O . ILE A 1 115 ? -6.175 3.782 18.925 1.00 94.50 115 ILE A O 1
ATOM 961 N N . ASP A 1 116 ? -8.351 3.394 19.323 1.00 93.00 116 ASP A N 1
ATOM 962 C CA . ASP A 1 116 ? -8.159 2.487 20.455 1.00 93.00 116 ASP A CA 1
ATOM 963 C C . ASP A 1 116 ? -8.265 1.020 20.014 1.00 93.00 116 ASP A C 1
ATOM 965 O O . ASP A 1 116 ? -9.357 0.457 19.890 1.00 93.00 116 ASP A O 1
ATOM 969 N N . LEU A 1 117 ? -7.104 0.406 19.780 1.00 91.38 117 LEU A N 1
ATOM 970 C CA . LEU A 1 117 ? -6.994 -0.968 19.295 1.00 91.38 117 LEU A CA 1
ATOM 971 C C . LEU A 1 117 ? -7.582 -2.005 20.268 1.00 91.38 117 LEU A C 1
ATOM 973 O O . LEU A 1 117 ? -8.111 -3.017 19.813 1.00 91.38 117 LEU A O 1
ATOM 977 N N . GLU A 1 118 ? -7.539 -1.774 21.586 1.00 92.06 118 GLU A N 1
ATOM 978 C CA . GLU A 1 118 ? -8.096 -2.737 22.548 1.00 92.06 118 GLU A CA 1
ATOM 979 C C . GLU A 1 118 ? -9.633 -2.688 22.522 1.00 92.06 118 GLU A C 1
ATOM 981 O O . GLU A 1 118 ? -10.274 -3.736 22.520 1.00 92.06 118 GLU A O 1
ATOM 986 N N . LYS A 1 119 ? -10.239 -1.501 22.352 1.00 91.50 119 LYS A N 1
ATOM 987 C CA . LYS A 1 119 ? -11.690 -1.396 22.096 1.00 91.50 119 LYS A CA 1
ATOM 988 C C . LYS A 1 119 ? -12.113 -2.045 20.776 1.00 91.50 119 LYS A C 1
ATOM 990 O O . LYS A 1 119 ? -13.211 -2.589 20.697 1.00 91.50 119 LYS A O 1
ATOM 995 N N . LEU A 1 120 ? -11.295 -1.957 19.723 1.00 92.69 120 LEU A N 1
ATOM 996 C CA . LEU A 1 120 ? -11.582 -2.629 18.446 1.00 92.69 120 LEU A CA 1
ATOM 997 C C . LEU A 1 120 ? -11.524 -4.154 18.599 1.00 92.69 120 LEU A C 1
ATOM 999 O O . LEU A 1 120 ? -12.407 -4.857 18.116 1.00 92.69 120 LEU A O 1
ATOM 1003 N N . LYS A 1 121 ? -10.540 -4.657 19.345 1.00 92.12 121 LYS A N 1
ATOM 1004 C CA . LYS A 1 121 ? -10.375 -6.078 19.673 1.00 92.12 121 LYS A CA 1
ATOM 1005 C C . LYS A 1 121 ? -11.542 -6.643 20.483 1.00 92.12 121 LYS A C 1
ATOM 1007 O O . LYS A 1 121 ? -12.058 -7.707 20.155 1.00 92.12 121 LYS A O 1
ATOM 1012 N N . GLU A 1 122 ? -11.995 -5.915 21.507 1.00 92.12 122 GLU A N 1
ATOM 1013 C CA . GLU A 1 122 ? -13.188 -6.274 22.287 1.00 92.12 122 GLU A CA 1
ATOM 1014 C C . GLU A 1 122 ? -14.440 -6.388 21.399 1.00 92.12 122 GLU A C 1
ATOM 1016 O O . GLU A 1 122 ? -15.235 -7.311 21.580 1.00 92.12 122 GLU A O 1
ATOM 1021 N N . LYS A 1 123 ? -14.601 -5.491 20.412 1.00 89.62 123 LYS A N 1
ATOM 1022 C CA . LYS A 1 123 ? -15.701 -5.550 19.435 1.00 89.62 123 LYS A CA 1
ATOM 1023 C C . LYS A 1 123 ? -15.592 -6.757 18.502 1.00 89.62 123 LYS A C 1
ATOM 1025 O O . LYS A 1 123 ? -16.561 -7.505 18.425 1.00 89.62 123 LYS A O 1
ATOM 1030 N N . SER A 1 124 ? -14.435 -6.973 17.865 1.00 88.56 124 SER A N 1
ATOM 1031 C CA . SER A 1 124 ? -14.203 -8.104 16.946 1.00 88.56 124 SER A CA 1
ATOM 1032 C C . SER A 1 124 ? -14.517 -9.443 17.628 1.00 88.56 124 SER A C 1
ATOM 1034 O O . SER A 1 124 ? -15.309 -10.234 17.115 1.00 88.56 124 SER A O 1
ATOM 1036 N N . TYR A 1 125 ? -14.035 -9.665 18.858 1.00 87.19 125 TYR A N 1
ATOM 1037 C CA . TYR A 1 125 ? -14.364 -10.889 19.598 1.00 87.19 125 TYR A CA 1
ATOM 1038 C C . TYR A 1 125 ? -15.850 -11.004 19.965 1.00 87.19 125 TYR A C 1
ATOM 1040 O O . TYR A 1 125 ? -16.397 -12.105 19.918 1.00 87.19 125 TYR A O 1
ATOM 1048 N N . ALA A 1 126 ? -16.521 -9.897 20.302 1.00 85.50 126 ALA A N 1
ATOM 1049 C CA . ALA A 1 126 ? -17.957 -9.908 20.576 1.00 85.50 126 ALA A CA 1
ATOM 1050 C C . ALA A 1 126 ? -18.795 -10.194 19.314 1.00 85.50 126 ALA A C 1
ATOM 1052 O O . ALA A 1 126 ? -19.809 -10.884 19.413 1.00 85.50 126 ALA A O 1
ATOM 1053 N N . GLN A 1 127 ? -18.370 -9.705 18.144 1.00 84.19 127 GLN A N 1
ATOM 1054 C CA . GLN A 1 127 ? -18.982 -10.007 16.844 1.00 84.19 127 GLN A CA 1
ATOM 1055 C C . GLN A 1 127 ? -18.790 -11.487 16.491 1.00 84.19 127 GLN A C 1
ATOM 1057 O O . GLN A 1 127 ? -19.776 -12.191 16.298 1.00 84.19 127 GLN A O 1
ATOM 1062 N N . ALA A 1 128 ? -17.561 -12.003 16.572 1.00 85.12 128 ALA A N 1
ATOM 1063 C CA . ALA A 1 128 ? -17.257 -13.411 16.309 1.00 85.12 128 ALA A CA 1
ATOM 1064 C C . ALA A 1 128 ? -17.933 -14.398 17.291 1.00 85.12 128 ALA A C 1
ATOM 1066 O O . ALA A 1 128 ? -18.079 -15.582 16.982 1.00 85.12 128 ALA A O 1
ATOM 1067 N N . GLU A 1 129 ? -18.326 -13.961 18.495 1.00 86.38 129 GLU A N 1
ATOM 1068 C CA . GLU A 1 129 ? -19.155 -14.759 19.416 1.00 86.38 129 GLU A CA 1
ATOM 1069 C C . GLU A 1 129 ? -20.653 -14.701 19.057 1.00 86.38 129 GLU A C 1
ATOM 1071 O O . GLU A 1 129 ? -21.380 -15.662 19.308 1.00 86.38 129 GLU A O 1
ATOM 1076 N N . GLN A 1 130 ? -21.129 -13.598 18.471 1.00 81.44 130 GLN A N 1
ATOM 1077 C CA . GLN A 1 130 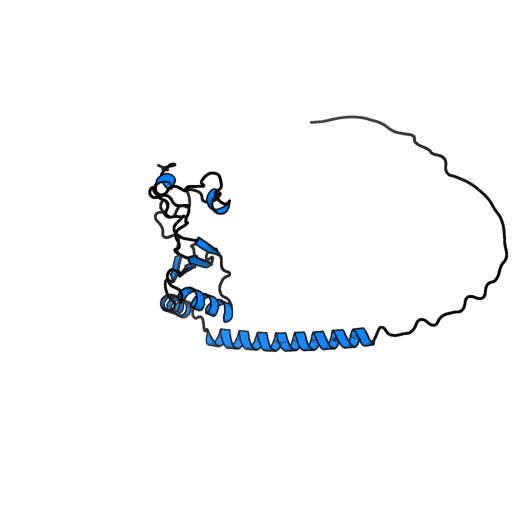? -22.504 -13.472 17.970 1.00 81.44 130 GLN A CA 1
ATOM 1078 C C . GLN A 1 130 ? -22.701 -14.254 16.671 1.00 81.44 130 GLN A C 1
ATOM 1080 O O . GLN A 1 130 ? -23.676 -14.985 16.562 1.00 81.44 130 GLN A O 1
ATOM 1085 N N . GLU A 1 131 ? -21.758 -14.171 15.733 1.00 86.94 131 GLU A N 1
ATOM 1086 C CA . GLU A 1 131 ? -21.783 -14.916 14.468 1.00 86.94 131 GLU A CA 1
ATOM 1087 C C . GLU A 1 131 ? -21.883 -16.423 14.706 1.00 86.94 131 GLU A C 1
ATOM 1089 O O . GLU A 1 131 ? -22.775 -17.057 14.157 1.00 86.94 131 GLU A O 1
ATOM 1094 N N . LYS A 1 132 ? -21.078 -16.979 15.621 1.00 85.50 132 LYS A N 1
ATOM 1095 C CA . LYS A 1 132 ? -21.165 -18.401 16.002 1.00 85.50 132 LYS A CA 1
ATOM 1096 C C . LYS A 1 132 ? -22.529 -18.785 16.562 1.00 85.50 132 LYS A C 1
ATOM 1098 O O . LYS A 1 132 ? -23.047 -19.832 16.209 1.00 85.50 132 LYS A O 1
ATOM 1103 N N . LYS A 1 133 ? -23.128 -17.941 17.408 1.00 82.44 133 LYS A N 1
ATOM 1104 C CA . LYS A 1 133 ? -24.471 -18.197 17.954 1.00 82.44 133 LYS A CA 1
ATOM 1105 C C . LYS A 1 133 ? -25.545 -18.111 16.877 1.00 82.44 133 LYS A C 1
ATOM 1107 O O . LYS A 1 133 ? -26.505 -18.871 16.934 1.00 82.44 133 LYS A O 1
ATOM 1112 N N . ASN A 1 134 ? -25.395 -17.202 15.916 1.00 83.94 134 ASN A N 1
ATOM 1113 C CA . ASN A 1 134 ? -26.305 -17.090 14.782 1.00 83.94 134 ASN A CA 1
ATOM 1114 C C . ASN A 1 134 ? -26.182 -18.322 13.875 1.00 83.94 134 ASN A C 1
ATOM 1116 O O . ASN A 1 134 ? -27.200 -18.918 13.564 1.00 83.94 134 ASN A O 1
ATOM 1120 N N . GLU A 1 135 ? -24.963 -18.756 13.543 1.00 81.75 135 GLU A N 1
ATOM 1121 C CA . GLU A 1 135 ? -24.685 -19.950 12.728 1.00 81.75 135 GLU A CA 1
ATOM 1122 C C . GLU A 1 135 ? -25.165 -21.242 13.425 1.00 81.75 135 GLU A C 1
ATOM 1124 O O . GLU A 1 135 ? -25.795 -22.091 12.796 1.00 81.75 135 GLU A O 1
ATOM 1129 N N . GLU A 1 136 ? -24.967 -21.361 14.746 1.00 78.06 136 GLU A N 1
ATOM 1130 C CA . GLU A 1 136 ? -25.560 -22.422 15.575 1.00 78.06 136 GLU A CA 1
ATOM 1131 C C . GLU A 1 136 ? -27.100 -22.387 15.496 1.00 78.06 136 GLU A C 1
ATOM 1133 O O . GLU A 1 136 ? -27.711 -23.410 15.190 1.00 78.06 136 GLU A O 1
ATOM 1138 N N . THR A 1 137 ? -27.727 -21.217 15.674 1.00 75.19 137 THR A N 1
ATOM 1139 C CA . THR A 1 137 ? -29.198 -21.054 15.639 1.00 75.19 137 THR A CA 1
ATOM 1140 C C . THR A 1 137 ? -29.787 -21.333 14.251 1.00 75.19 137 THR A C 1
ATOM 1142 O O . THR A 1 137 ? -30.805 -22.011 14.140 1.00 75.19 137 THR A O 1
ATOM 1145 N N . GLU A 1 138 ? -29.152 -20.848 13.181 1.00 76.69 138 GLU A N 1
ATOM 1146 C CA . GLU A 1 138 ? -29.541 -21.136 11.796 1.00 76.69 138 GLU A CA 1
ATOM 1147 C C . GLU A 1 138 ? -29.458 -22.641 11.528 1.00 76.69 138 GLU A C 1
ATOM 1149 O O . GLU A 1 138 ? -30.399 -23.210 10.982 1.00 76.69 138 GLU A O 1
ATOM 1154 N N . SER A 1 139 ? -28.405 -23.316 12.007 1.00 64.38 139 SER A N 1
ATOM 1155 C CA . SER A 1 139 ? -28.262 -24.769 11.861 1.00 64.38 139 SER A CA 1
ATOM 1156 C C . SER A 1 139 ? -29.307 -25.585 12.635 1.00 64.38 139 SER A C 1
ATOM 1158 O O . SER A 1 139 ? -29.605 -26.709 12.227 1.00 64.38 139 SER A O 1
ATOM 1160 N N . GLU A 1 140 ? -29.868 -25.055 13.728 1.00 69.00 140 GLU A N 1
ATOM 1161 C CA . GLU A 1 140 ? -30.971 -25.678 14.477 1.00 69.00 140 GLU A CA 1
ATOM 1162 C C . GLU A 1 140 ? -32.313 -25.500 13.743 1.00 69.00 140 GLU A C 1
ATOM 1164 O O . GLU A 1 140 ? -33.061 -26.468 13.595 1.00 69.00 140 GLU A O 1
ATOM 1169 N N . ILE A 1 141 ? -32.582 -24.310 13.190 1.00 71.25 141 ILE A N 1
ATOM 1170 C CA . ILE A 1 141 ? -33.787 -24.032 12.384 1.00 71.25 141 ILE A CA 1
ATOM 1171 C C . ILE A 1 141 ? -33.814 -24.911 11.120 1.00 71.25 141 ILE A C 1
ATOM 1173 O O . ILE A 1 141 ? -34.823 -25.550 10.827 1.00 71.25 141 ILE A O 1
ATOM 1177 N N . ASP A 1 142 ? -32.680 -25.032 10.422 1.00 63.66 142 ASP A N 1
ATOM 1178 C CA . ASP A 1 142 ? -32.517 -25.848 9.205 1.00 63.66 142 ASP A CA 1
ATOM 1179 C C . ASP A 1 142 ? -32.729 -27.365 9.438 1.00 63.66 142 ASP A C 1
ATOM 1181 O O . ASP A 1 142 ? -32.899 -28.142 8.485 1.00 63.66 142 ASP A O 1
ATOM 1185 N N . GLN A 1 143 ? -32.669 -27.797 10.706 1.00 63.25 143 GLN A N 1
ATOM 1186 C CA . GLN A 1 143 ? -32.972 -29.157 11.155 1.00 63.25 143 GLN A CA 1
ATOM 1187 C C . GLN A 1 143 ? -34.460 -29.320 11.499 1.00 63.25 143 GLN A C 1
ATOM 1189 O O . GLN A 1 143 ? -35.055 -30.300 11.052 1.00 63.25 143 GLN A O 1
ATOM 1194 N N . GLU A 1 144 ? -35.075 -28.364 12.208 1.00 61.06 144 GLU A N 1
ATOM 1195 C CA . GLU A 1 144 ? -36.521 -28.392 12.495 1.00 61.06 144 GLU A CA 1
ATOM 1196 C C . GLU A 1 144 ? -37.369 -28.305 11.210 1.00 61.06 144 GLU A C 1
ATOM 1198 O O . GLU A 1 144 ? -38.339 -29.053 11.070 1.00 61.06 144 GLU A O 1
ATOM 1203 N N . GLU A 1 145 ? -36.987 -27.480 10.225 1.00 61.88 145 GLU A N 1
ATOM 1204 C CA . GLU A 1 145 ? -37.723 -27.385 8.951 1.00 61.88 145 GLU A CA 1
ATOM 1205 C C . GLU A 1 145 ? -37.683 -28.701 8.148 1.00 61.88 145 GLU A C 1
ATOM 1207 O O . GLU A 1 145 ? -38.693 -29.095 7.561 1.00 61.88 145 GLU A O 1
ATOM 1212 N N . LYS A 1 146 ? -36.570 -29.453 8.190 1.00 57.50 146 LYS A N 1
ATOM 1213 C CA . LYS A 1 146 ? -36.470 -30.780 7.545 1.00 57.50 146 LYS A CA 1
ATOM 1214 C C . LYS A 1 146 ? -37.268 -31.876 8.249 1.00 57.50 146 LYS A C 1
ATOM 1216 O O . LYS A 1 146 ? -37.573 -32.886 7.617 1.00 57.50 146 LYS A O 1
ATOM 1221 N N . GLU A 1 147 ? -37.581 -31.724 9.534 1.00 55.47 147 GLU A N 1
ATOM 1222 C CA . GLU A 1 147 ? -38.390 -32.699 10.277 1.00 55.47 147 GLU A CA 1
ATOM 1223 C C . GLU A 1 147 ? -39.904 -32.473 10.067 1.00 55.47 147 GLU A C 1
ATOM 1225 O O . GLU A 1 147 ? -40.706 -33.369 10.326 1.00 55.47 147 GLU A O 1
ATOM 1230 N N . PHE A 1 148 ? -40.299 -31.312 9.523 1.00 50.78 148 PHE A N 1
ATOM 1231 C CA . PHE A 1 148 ? -41.696 -30.947 9.258 1.00 50.78 148 PHE A CA 1
ATOM 1232 C C . PHE A 1 148 ? -42.239 -31.421 7.890 1.00 50.78 148 PHE A C 1
ATOM 1234 O O . PHE A 1 148 ? -43.445 -31.613 7.754 1.00 50.78 148 PHE A O 1
ATOM 1241 N N . GLU A 1 149 ? -41.392 -31.677 6.883 1.00 52.00 149 GLU A N 1
ATOM 1242 C CA . GLU A 1 149 ? -41.816 -32.085 5.522 1.00 52.00 149 GLU A CA 1
ATOM 1243 C C . GLU A 1 149 ? -42.184 -33.586 5.365 1.00 52.00 149 GLU A C 1
ATOM 1245 O O . GLU A 1 149 ? -42.080 -34.146 4.273 1.00 52.00 149 GLU A O 1
ATOM 1250 N N . VAL A 1 150 ? -42.624 -34.273 6.430 1.00 53.03 150 VAL A N 1
ATOM 1251 C CA . VAL A 1 150 ? -42.989 -35.708 6.381 1.00 53.03 150 VAL A CA 1
ATOM 1252 C C . VAL A 1 150 ? -44.456 -35.951 6.755 1.00 53.03 150 VAL A C 1
ATOM 1254 O O . VAL A 1 150 ? -44.763 -36.608 7.751 1.00 53.03 150 VAL A O 1
ATOM 1257 N N . GLU A 1 151 ? -45.377 -35.494 5.903 1.00 53.47 151 GLU A N 1
ATOM 1258 C CA . GLU A 1 151 ? -46.695 -36.133 5.780 1.00 53.47 151 GLU A CA 1
ATOM 1259 C C . GLU A 1 151 ? -46.673 -37.079 4.565 1.00 53.47 151 GLU A C 1
ATOM 1261 O O . GLU A 1 151 ? -46.364 -36.636 3.457 1.00 53.47 151 GLU A O 1
ATOM 1266 N N . PRO A 1 152 ? -46.939 -38.389 4.733 1.00 49.81 152 PRO A N 1
ATOM 1267 C CA . PRO A 1 152 ? -46.979 -39.311 3.606 1.00 49.81 152 PRO A CA 1
ATOM 1268 C C . PRO A 1 152 ? -48.227 -39.043 2.759 1.00 49.81 152 PRO A C 1
ATOM 1270 O O . PRO A 1 152 ? -49.342 -39.066 3.278 1.00 49.81 152 PRO A O 1
ATOM 1273 N N . GLU A 1 153 ? -48.048 -38.852 1.451 1.00 50.50 153 GLU A N 1
ATOM 1274 C CA . GLU A 1 153 ? -49.162 -38.900 0.501 1.00 50.50 153 GLU A CA 1
ATOM 1275 C C . GLU A 1 153 ? -49.818 -40.290 0.590 1.00 50.50 153 GLU A C 1
ATOM 1277 O O . GLU A 1 153 ? -49.199 -41.304 0.259 1.00 50.50 153 GLU A O 1
ATOM 1282 N N . GLU A 1 154 ? -51.058 -40.358 1.087 1.00 48.78 154 GLU A N 1
ATOM 1283 C CA . GLU A 1 154 ? -51.832 -41.601 1.080 1.00 48.78 154 GLU A CA 1
ATOM 1284 C C . GLU A 1 154 ? -52.144 -41.979 -0.377 1.00 48.78 154 GLU A C 1
ATOM 1286 O O . GLU A 1 154 ? -52.873 -41.264 -1.069 1.00 48.78 154 GLU A O 1
ATOM 1291 N N . GLU A 1 155 ? -51.597 -43.108 -0.845 1.00 49.97 155 GLU A N 1
ATOM 1292 C CA . GLU A 1 155 ? -51.904 -43.674 -2.163 1.00 49.97 155 GLU A CA 1
ATOM 1293 C C . GLU A 1 155 ? -53.412 -43.969 -2.266 1.00 49.97 155 GLU A C 1
ATOM 1295 O O . GLU A 1 155 ? -53.921 -44.941 -1.705 1.00 49.97 155 GLU A O 1
ATOM 1300 N N . LEU A 1 156 ? -54.140 -43.121 -2.996 1.00 44.53 156 LEU A N 1
ATOM 1301 C CA . LEU A 1 156 ? -55.522 -43.380 -3.382 1.00 44.53 156 LEU A CA 1
ATOM 1302 C C . LEU A 1 156 ? -55.534 -44.295 -4.613 1.00 44.53 156 LEU A C 1
ATOM 1304 O O . LEU A 1 156 ? -55.289 -43.843 -5.730 1.00 44.53 156 LEU A O 1
ATOM 1308 N N . ASP A 1 157 ? -55.838 -45.577 -4.395 1.00 43.03 157 ASP A N 1
ATOM 1309 C CA . ASP A 1 157 ? -56.068 -46.564 -5.457 1.00 43.03 157 ASP A CA 1
ATOM 1310 C C . ASP A 1 157 ? -57.171 -46.087 -6.429 1.00 43.03 157 ASP A C 1
ATOM 1312 O O . ASP A 1 157 ? -58.353 -46.017 -6.075 1.00 43.03 157 ASP A O 1
ATOM 1316 N N . GLU A 1 158 ? -56.803 -45.800 -7.681 1.00 41.00 158 GLU A N 1
ATOM 1317 C CA . GLU A 1 158 ? -57.760 -45.513 -8.755 1.00 41.00 158 GLU A CA 1
ATOM 1318 C C . GLU A 1 158 ? -58.378 -46.817 -9.299 1.00 41.00 158 GLU A C 1
ATOM 1320 O O . GLU A 1 158 ? -57.791 -47.515 -10.132 1.00 41.00 158 GLU A O 1
ATOM 1325 N N . GLU A 1 159 ? -59.601 -47.148 -8.861 1.00 42.00 159 GLU A N 1
ATOM 1326 C CA . GLU A 1 159 ? -60.404 -48.198 -9.504 1.00 42.00 159 GLU A CA 1
ATOM 1327 C C . GLU A 1 159 ? -60.729 -47.820 -10.961 1.00 42.00 159 GLU A C 1
ATOM 1329 O O . GLU A 1 159 ? -61.368 -46.806 -11.249 1.00 42.00 159 GLU A O 1
ATOM 1334 N N . GLN A 1 160 ? -60.320 -48.679 -11.897 1.00 44.31 160 GLN A N 1
ATOM 1335 C CA . GLN A 1 160 ? -60.558 -48.500 -13.329 1.00 44.31 160 GLN A CA 1
ATOM 1336 C C . GLN A 1 160 ? -62.045 -48.677 -13.677 1.00 44.31 160 GLN A C 1
ATOM 1338 O O . GLN A 1 160 ? -62.608 -49.757 -13.490 1.00 44.31 160 GLN A O 1
ATOM 1343 N N . GLY A 1 161 ? -62.655 -47.640 -14.258 1.00 33.72 161 GLY A N 1
ATOM 1344 C CA . GLY A 1 161 ? -64.001 -47.677 -14.834 1.00 33.72 161 GLY A CA 1
ATOM 1345 C C . GLY A 1 161 ? -64.007 -47.182 -16.282 1.00 33.72 161 GLY A C 1
ATOM 1346 O O . GLY A 1 161 ? -63.833 -45.992 -16.533 1.00 33.72 161 GLY A O 1
ATOM 1347 N N . GLU A 1 162 ? -64.211 -48.094 -17.233 1.00 38.81 162 GLU A N 1
ATOM 1348 C CA . GLU A 1 162 ? -64.397 -47.781 -18.656 1.00 38.81 162 GLU A CA 1
ATOM 1349 C C . GLU A 1 162 ? -65.846 -47.329 -18.936 1.00 38.81 162 GLU A C 1
ATOM 1351 O O . GLU A 1 162 ? -66.769 -47.996 -18.481 1.00 38.81 162 GLU A O 1
ATOM 1356 N N . GLU A 1 163 ? -66.050 -46.260 -19.721 1.00 35.31 163 GLU A N 1
ATOM 1357 C CA . GLU A 1 163 ? -66.878 -46.244 -20.954 1.00 35.31 163 GLU A CA 1
ATOM 1358 C C . GLU A 1 163 ? -66.985 -44.822 -21.568 1.00 35.31 163 GLU A C 1
ATOM 1360 O O . GLU A 1 163 ? -67.407 -43.886 -20.901 1.00 35.31 163 GLU A O 1
ATOM 1365 N N . GLN A 1 164 ? -66.523 -44.699 -22.826 1.00 38.19 164 GLN A N 1
ATOM 1366 C CA . GLN A 1 164 ? -67.106 -44.048 -24.034 1.00 38.19 164 GLN A CA 1
ATOM 1367 C C . GLN A 1 164 ? -67.978 -42.759 -23.860 1.00 38.19 164 GLN A C 1
ATOM 1369 O O . GLN A 1 164 ? -68.781 -42.643 -22.947 1.00 38.19 164 GLN A O 1
ATOM 1374 N N . ASP A 1 165 ? -67.872 -41.708 -24.692 1.00 33.53 165 ASP A N 1
ATOM 1375 C CA . ASP A 1 165 ? -68.157 -41.727 -26.141 1.00 33.53 165 ASP A CA 1
ATOM 1376 C C . ASP A 1 165 ? -67.646 -40.497 -26.953 1.00 33.53 165 ASP A C 1
ATOM 1378 O O . ASP A 1 165 ? -67.538 -39.386 -26.443 1.00 33.53 165 ASP A O 1
ATOM 1382 N N . GLU A 1 166 ? -67.424 -40.757 -28.252 1.00 37.25 166 GLU A N 1
ATOM 1383 C CA . GLU A 1 166 ? -67.586 -39.933 -29.482 1.00 37.25 166 GLU A CA 1
ATOM 1384 C C . GLU A 1 166 ? -66.974 -38.513 -29.714 1.00 37.25 166 GLU A C 1
ATOM 1386 O O . GLU A 1 166 ? -67.255 -37.551 -29.012 1.00 37.25 166 GLU A O 1
ATOM 1391 N N . TYR A 1 167 ? -66.219 -38.419 -30.835 1.00 43.81 167 TYR A N 1
ATOM 1392 C CA . TYR A 1 167 ? -66.197 -37.423 -31.949 1.00 43.81 167 TYR A CA 1
ATOM 1393 C C . TYR A 1 167 ? -66.571 -35.930 -31.693 1.00 43.81 167 TYR A C 1
ATOM 1395 O O . TYR A 1 167 ? -67.520 -35.604 -30.998 1.00 43.81 167 TYR A O 1
ATOM 1403 N N . GLU A 1 168 ? -65.932 -34.928 -32.322 1.00 40.03 168 GLU A N 1
ATOM 1404 C CA . GLU A 1 168 ? -65.666 -34.819 -33.773 1.00 40.03 168 GLU A CA 1
ATOM 1405 C C . GLU A 1 168 ? -64.540 -33.798 -34.119 1.00 40.03 168 GLU A C 1
ATOM 1407 O O . GLU A 1 168 ? -64.244 -32.885 -33.348 1.00 40.03 168 GLU A O 1
ATOM 1412 N N . ASP A 1 169 ? -63.913 -33.959 -35.292 1.00 40.59 169 ASP A N 1
ATOM 1413 C CA . ASP A 1 169 ? -62.745 -33.206 -35.798 1.00 40.59 169 ASP A CA 1
ATOM 1414 C C . ASP A 1 169 ? -63.005 -31.724 -36.147 1.00 40.59 169 ASP A C 1
ATOM 1416 O O . ASP A 1 169 ? -64.010 -31.402 -36.784 1.00 40.59 169 ASP A O 1
ATOM 1420 N N . CYS A 1 170 ? -62.021 -30.839 -35.899 1.00 32.19 170 CYS A N 1
ATOM 1421 C CA . CYS A 1 170 ? -61.841 -29.607 -36.693 1.00 32.19 170 CYS A CA 1
ATOM 1422 C C . CYS A 1 170 ? -60.426 -28.992 -36.556 1.00 32.19 170 CYS A C 1
ATOM 1424 O O . CYS A 1 170 ? -60.132 -28.270 -35.600 1.00 32.19 170 CYS A O 1
ATOM 1426 N N . GLU A 1 171 ? -59.547 -29.237 -37.536 1.00 40.69 171 GLU A N 1
ATOM 1427 C CA . GLU A 1 171 ? -58.210 -28.620 -37.621 1.00 40.69 171 GLU A CA 1
ATOM 1428 C C . GLU A 1 171 ? -58.234 -27.141 -38.096 1.00 40.69 171 GLU A C 1
ATOM 1430 O O . GLU A 1 171 ? -59.134 -26.722 -38.831 1.00 40.69 171 GLU A O 1
ATOM 1435 N N . PRO A 1 172 ? -57.230 -26.315 -37.727 1.00 52.78 172 PRO A N 1
ATOM 1436 C CA . PRO A 1 172 ? -57.257 -24.871 -37.969 1.00 52.78 172 PRO A CA 1
ATOM 1437 C C . PRO A 1 172 ? -56.721 -24.462 -39.352 1.00 52.78 172 PRO A C 1
ATOM 1439 O O . PRO A 1 172 ? -55.618 -24.835 -39.745 1.00 52.78 172 PRO A O 1
ATOM 1442 N N . THR A 1 173 ? -57.430 -23.568 -40.057 1.00 39.56 173 THR A N 1
ATOM 1443 C CA . THR A 1 173 ? -56.918 -22.921 -41.285 1.00 39.56 173 THR A CA 1
ATOM 1444 C C . THR A 1 173 ? -56.929 -21.389 -41.201 1.00 39.56 173 THR A C 1
ATOM 1446 O O . THR A 1 173 ? -57.973 -20.753 -41.274 1.00 39.56 173 THR A O 1
ATOM 1449 N N . ILE A 1 174 ? -55.718 -20.833 -41.081 1.00 41.50 174 ILE A N 1
ATOM 1450 C CA . ILE A 1 174 ? -55.179 -19.587 -41.671 1.00 41.50 174 ILE A CA 1
ATOM 1451 C C . ILE A 1 174 ? -56.157 -18.433 -41.975 1.00 41.50 174 ILE A C 1
ATOM 1453 O O . ILE A 1 174 ? -56.977 -18.518 -42.885 1.00 41.50 174 ILE A O 1
ATOM 1457 N N . CYS A 1 175 ? -55.857 -17.248 -41.423 1.00 29.34 175 CYS A N 1
ATOM 1458 C CA . CYS A 1 175 ? -56.219 -15.977 -42.060 1.00 29.34 175 CYS A CA 1
ATOM 1459 C C . CYS A 1 175 ? -55.114 -14.910 -41.887 1.00 29.34 175 CYS A C 1
ATOM 1461 O O . CYS A 1 175 ? -55.004 -14.281 -40.838 1.00 29.34 175 CYS A O 1
ATOM 1463 N N . ILE A 1 176 ? -54.300 -14.690 -42.930 1.00 41.72 176 ILE A N 1
ATOM 1464 C CA . ILE A 1 176 ? -53.318 -13.589 -43.014 1.00 41.72 176 ILE A CA 1
ATOM 1465 C C . ILE A 1 176 ? -53.799 -12.565 -44.049 1.00 41.72 176 ILE A C 1
ATOM 1467 O O . ILE A 1 176 ? -53.592 -12.781 -45.239 1.00 41.72 176 ILE A O 1
ATOM 1471 N N . GLN A 1 177 ? -54.372 -11.442 -43.605 1.00 41.03 177 GLN A N 1
ATOM 1472 C CA . GLN A 1 177 ? -54.453 -10.150 -44.318 1.00 41.03 177 GLN A CA 1
ATOM 1473 C C . GLN A 1 177 ? -54.632 -9.048 -43.246 1.00 41.03 177 GLN A C 1
ATOM 1475 O O . GLN A 1 177 ? -55.437 -9.230 -42.344 1.00 41.03 177 GLN A O 1
ATOM 1480 N N . GLY A 1 178 ? -53.954 -7.897 -43.229 1.00 34.22 178 GLY A N 1
ATOM 1481 C CA . GLY A 1 178 ? -52.904 -7.385 -44.109 1.00 34.22 178 GLY A CA 1
ATOM 1482 C C . GLY A 1 178 ? -53.057 -5.873 -44.328 1.00 34.22 178 GLY A C 1
ATOM 1483 O O . GLY A 1 178 ? -53.821 -5.478 -45.200 1.00 34.22 178 GLY A O 1
ATOM 1484 N N . LEU A 1 179 ? -52.314 -5.033 -43.590 1.00 42.34 179 LEU A N 1
ATOM 1485 C CA . LEU A 1 179 ? -52.161 -3.599 -43.893 1.00 42.34 179 LEU A CA 1
ATOM 1486 C C . LEU A 1 179 ? -50.703 -3.121 -43.719 1.00 42.34 179 LEU A C 1
ATOM 1488 O O . LEU A 1 179 ? -50.199 -2.937 -42.616 1.00 42.34 179 LEU A O 1
ATOM 1492 N N . ARG A 1 180 ? -50.071 -2.934 -44.881 1.00 38.78 180 ARG A N 1
ATOM 1493 C CA . ARG A 1 180 ? -48.952 -2.031 -45.232 1.00 38.78 180 ARG A CA 1
ATOM 1494 C C . ARG A 1 180 ? -49.406 -0.552 -45.130 1.00 38.78 180 ARG A C 1
ATOM 1496 O O . ARG A 1 180 ? -50.604 -0.338 -44.980 1.00 38.78 180 ARG A O 1
ATOM 1503 N N . GLU A 1 181 ? -48.637 0.535 -45.293 1.00 43.28 181 GLU A N 1
ATOM 1504 C CA . GLU A 1 181 ? -47.206 0.953 -45.400 1.00 43.28 181 GLU A CA 1
ATOM 1505 C C . GLU A 1 181 ? -47.239 2.518 -45.228 1.00 43.28 181 GLU A C 1
ATOM 1507 O O . GLU A 1 181 ? -48.334 3.071 -45.131 1.00 43.28 181 GLU A O 1
ATOM 1512 N N . GLU A 1 182 ? -46.196 3.360 -45.139 1.00 44.88 182 GLU A N 1
ATOM 1513 C CA . GLU A 1 182 ? -44.735 3.293 -45.337 1.00 44.88 182 GLU A CA 1
ATOM 1514 C C . GLU A 1 182 ? -44.044 4.482 -44.587 1.00 44.88 182 GLU A C 1
ATOM 1516 O O . GLU A 1 182 ? -44.733 5.411 -44.172 1.00 44.88 182 GLU A O 1
ATOM 1521 N N . THR A 1 183 ? -42.697 4.553 -44.575 1.00 43.22 183 THR A N 1
ATOM 1522 C CA . THR A 1 183 ? -41.847 5.789 -44.480 1.00 43.22 183 THR A CA 1
ATOM 1523 C C . THR A 1 183 ? -41.804 6.637 -43.182 1.00 43.22 183 THR A C 1
ATOM 1525 O O . THR A 1 183 ? -42.746 6.656 -42.407 1.00 43.22 183 THR A O 1
ATOM 1528 N N . SER A 1 184 ? -40.761 7.438 -42.883 1.00 37.84 184 SER A N 1
ATOM 1529 C CA . SER A 1 184 ? -39.341 7.489 -43.317 1.00 37.84 184 SER A CA 1
ATOM 1530 C C . SER A 1 184 ? -38.532 8.414 -42.378 1.00 37.84 184 SER A C 1
ATOM 1532 O O . SER A 1 184 ? -39.046 9.433 -41.934 1.00 37.84 184 SER A O 1
ATOM 1534 N N . LYS A 1 185 ? -37.250 8.070 -42.173 1.00 43.91 185 LYS A N 1
ATOM 1535 C CA . LYS A 1 185 ? -36.074 8.896 -41.793 1.00 43.91 185 LYS A CA 1
ATOM 1536 C C . LYS A 1 185 ? -36.256 10.425 -41.670 1.00 43.91 185 LYS A C 1
ATOM 1538 O O . LYS A 1 185 ? -36.679 11.051 -42.643 1.00 43.91 185 LYS A O 1
ATOM 1543 N N . VAL A 1 186 ? -35.649 11.013 -40.629 1.00 44.56 186 VAL A N 1
ATOM 1544 C CA . VAL A 1 186 ? -34.263 11.552 -40.701 1.00 44.56 186 VAL A CA 1
ATOM 1545 C C . VAL A 1 186 ? -33.490 11.060 -39.483 1.00 44.56 186 VAL A C 1
ATOM 1547 O O . VAL A 1 186 ? -34.077 11.130 -38.385 1.00 44.56 186 VAL A O 1
#